Protein AF-0000000066700159 (afdb_homodimer)

Nearest PDB structures (foldseek):
  1prq-assembly1_A  TM=9.046E-01  e=2.010E-12  Acanthamoeba castellanii
  3dav-assembly2_B  TM=9.187E-01  e=6.628E-12  Schizosaccharomyces pombe
  1f2k-assembly2_B  TM=8.904E-01  e=6.225E-12  Acanthamoeba castellanii
  1ypr-assembly2_B  TM=8.970E-01  e=7.515E-12  Saccharomyces cerevisiae
  8ti7-assembly8_O  TM=8.951E-01  e=2.327E-11  Dermatophagoides pteronyssinus

InterPro domains:
  IPR005455 Profilin, eukaryotic type [PR00392] (4-13)
  IPR005455 Profilin, eukaryotic type [PR00392] (19-28)
  IPR005455 Profilin, eukaryotic type [PR00392] (65-79)
  IPR005455 Profilin, eukaryotic type [PR00392] (112-129)
  IPR005455 Profilin, eukaryotic type [PTHR11604] (1-130)
  IPR005455 Profilin, eukaryotic type [SM00392] (2-130)
  IPR005455 Profilin, eukaryotic type [cd00148] (3-130)
  IPR036140 Profilin superfamily [SSF55770] (3-130)
  IPR048278 Profilin [PF00235] (3-130)

Radius of gyration: 20.27 Å; Cα contacts (8 Å, |Δi|>4): 566; chains: 2; bounding box: 33×60×45 Å

Foldseek 3Di:
DQPCVVLQVQLCVLDVFFQKKFKAWPPQQHTRDIDDDNSGQDFDSVLSNVQSCCLVVVVCCQVPAGDGPRDGFHFVDADNFWTWTDDDQKIKIWGDAPTIIMITIGGHDPVVSSNVSRVVVRVVVNVVPD/DQPCVVLQVQLCVLDVFFQKKFKAWPPQQHTRDIDDDSSGQDFDSVLSNVQSCCLVVVVCCQVPAGDGPRDGFHFVDADNFWTWTDDDQKIKIWGDAPTIIMITIGGHDPVVSSNVSRVVVRVVVNVVPD

Secondary structure (DSSP, 8-state):
--TTHHHHHHHHHH-TTEEEEEEEETTT--EEEE--GGG-----HHHHHHHHGGGGGGGGHHHH-EEETTEEEEEEEE-SSEEEEEETTEEEEEEE-SSEEEEEEEESS-HHHHHHHHHHHHHHHHHTT-/--TTHHHHHHHHHH-TTEEEEEEEETTT--EEEE--GGG-----HHHHHHHHGGGGGGGGHHHH-EEETTEEEEEEEE-SSEEEEEETTEEEEEEE-SSEEEEEEEESS-HHHHHHHHHHHHHHHHHTT-

Sequence (260 aa):
MSGWAAYIKNLLDSSQGIQRAAIVGYPDGSVWARSEGDREFRATDEELKKFVTLYDHIEKVPAVGCDLEGVHYIVPRTEQNLIFGKRDKTGIFAAKTKSAVLIACYKGENAAEVRVAVEKLAQYLMDSGYMSGWAAYIKNLLDSSQGIQRAAIVGYPDGSVWARSEGDREFRATDEELKKFVTLYDHIEKVPAVGCDLEGVHYIVPRTEQNLIFGKRDKTGIFAAKTKSAVLIACYKGENAAEVRVAVEKLAQYLMDSGY

Solvent-accessible surface area (backbone atoms only — not comparable to full-atom values): 13389 Å² total; per-residue (Å²): 103,52,55,46,35,28,60,43,51,48,51,44,68,57,30,91,36,41,52,28,30,37,36,24,32,43,76,68,20,48,77,59,30,55,32,58,80,101,31,49,50,75,54,46,65,70,48,33,32,56,47,50,54,44,69,80,51,47,87,55,32,47,81,75,28,51,60,57,65,90,40,74,23,48,18,88,50,66,56,97,48,36,46,42,31,39,47,92,62,33,35,37,41,36,36,52,45,77,42,30,33,40,36,36,35,33,46,61,90,48,57,68,59,49,48,51,50,52,49,52,52,42,50,51,39,39,75,57,76,45,104,53,54,46,36,28,60,44,51,49,52,44,68,59,31,90,34,42,52,26,29,35,37,23,33,42,77,69,21,47,78,58,30,58,32,58,78,100,29,49,50,73,53,46,66,69,49,34,32,57,47,52,53,45,69,80,50,46,86,54,33,48,81,73,29,51,62,56,64,90,40,75,24,47,18,92,50,64,56,96,48,35,44,42,32,38,47,94,62,32,34,36,41,35,37,53,45,76,43,30,36,40,36,38,34,32,46,62,91,48,59,68,60,49,48,52,51,53,49,52,52,40,49,50,38,39,76,57,74,45

Structure (mmCIF, N/CA/C/O backbone):
data_AF-0000000066700159-model_v1
#
loop_
_entity.id
_entity.type
_entity.pdbx_description
1 polymer Profilin
#
loop_
_atom_site.group_PDB
_atom_site.id
_atom_site.type_symbol
_atom_site.label_atom_id
_atom_site.label_alt_id
_atom_site.label_comp_id
_atom_site.label_asym_id
_atom_site.label_entity_id
_atom_site.label_seq_id
_atom_site.pdbx_PDB_ins_code
_atom_site.Cartn_x
_atom_site.Cartn_y
_atom_site.Cartn_z
_atom_site.occupancy
_atom_site.B_iso_or_equiv
_atom_site.auth_seq_id
_atom_site.auth_comp_id
_atom_site.auth_asym_id
_atom_site.auth_atom_id
_atom_site.pdbx_PDB_model_num
ATOM 1 N N . MET A 1 1 ? -11.945 -2.67 10.734 1 50.91 1 MET A N 1
ATOM 2 C CA . MET A 1 1 ? -10.945 -1.739 10.219 1 50.91 1 MET A CA 1
ATOM 3 C C . MET A 1 1 ? -11.273 -1.334 8.781 1 50.91 1 MET A C 1
ATOM 5 O O . MET A 1 1 ? -11.859 -2.115 8.031 1 50.91 1 MET A O 1
ATOM 9 N N . SER A 1 2 ? -11.273 0.085 8.477 1 65.94 2 SER A N 1
ATOM 10 C CA . SER A 1 2 ? -11.461 0.536 7.102 1 65.94 2 SER A CA 1
ATOM 11 C C . SER A 1 2 ? -10.492 -0.163 6.152 1 65.94 2 SER A C 1
ATOM 13 O O . SER A 1 2 ? -9.492 -0.733 6.59 1 65.94 2 SER A O 1
ATOM 15 N N . GLY A 1 3 ? -10.867 -0.366 4.902 1 81.56 3 GLY A N 1
ATOM 16 C CA . GLY A 1 3 ? -9.984 -0.949 3.902 1 81.56 3 GLY A CA 1
ATOM 17 C C . GLY A 1 3 ? -8.617 -0.291 3.855 1 81.56 3 GLY A C 1
ATOM 18 O O . GLY A 1 3 ? -7.637 -0.921 3.465 1 81.56 3 GLY A O 1
ATOM 19 N N . TRP A 1 4 ? -8.516 0.894 4.535 1 93.19 4 TRP A N 1
ATOM 20 C CA . TRP A 1 4 ? -7.281 1.674 4.473 1 93.19 4 TRP A CA 1
ATOM 21 C C . TRP A 1 4 ? -6.449 1.476 5.734 1 93.19 4 TRP A C 1
ATOM 23 O O . TRP A 1 4 ? -5.309 1.939 5.812 1 93.19 4 TRP A O 1
ATOM 33 N N . ALA A 1 5 ? -6.859 0.777 6.703 1 93.75 5 ALA A N 1
ATOM 34 C CA . ALA A 1 5 ? -6.195 0.609 7.992 1 93.75 5 ALA A CA 1
ATOM 35 C C . ALA A 1 5 ? -4.84 -0.073 7.828 1 93.75 5 ALA A C 1
ATOM 37 O O . ALA A 1 5 ? -3.914 0.178 8.602 1 93.75 5 ALA A O 1
ATOM 38 N N . ALA A 1 6 ? -4.719 -0.863 6.812 1 93 6 ALA A N 1
ATOM 39 C CA . ALA A 1 6 ? -3.459 -1.565 6.574 1 93 6 ALA A CA 1
ATOM 40 C C . ALA A 1 6 ? -2.336 -0.584 6.246 1 93 6 ALA A C 1
ATOM 42 O O . ALA A 1 6 ? -1.188 -0.787 6.648 1 93 6 ALA A O 1
ATOM 43 N N . TYR A 1 7 ? -2.686 0.489 5.508 1 95.88 7 TYR A N 1
ATOM 44 C CA . TYR A 1 7 ? -1.701 1.514 5.176 1 95.88 7 TYR A CA 1
ATOM 45 C C . TYR A 1 7 ? -1.229 2.242 6.43 1 95.88 7 TYR A C 1
ATOM 47 O O . TYR A 1 7 ? -0.049 2.576 6.551 1 95.88 7 TYR A O 1
ATOM 55 N N . ILE A 1 8 ? -2.168 2.463 7.355 1 97.06 8 ILE A N 1
ATOM 56 C CA . ILE A 1 8 ? -1.844 3.119 8.617 1 97.06 8 ILE A CA 1
ATOM 57 C C . ILE A 1 8 ? -0.877 2.248 9.414 1 97.06 8 ILE A C 1
ATOM 59 O O . ILE A 1 8 ? 0.144 2.732 9.906 1 97.06 8 ILE A O 1
ATOM 63 N N . LYS A 1 9 ? -1.222 1.027 9.5 1 94.06 9 LYS A N 1
ATOM 64 C CA . LYS A 1 9 ? -0.355 0.101 10.227 1 94.06 9 LYS A CA 1
ATOM 65 C C . LYS A 1 9 ? 1.044 0.068 9.617 1 94.06 9 LYS A C 1
ATOM 67 O O . LYS A 1 9 ? 2.041 0.062 10.344 1 94.06 9 LYS A O 1
ATOM 72 N N . ASN A 1 10 ? 1.078 -0.009 8.32 1 93.25 10 ASN A N 1
ATOM 73 C CA . ASN A 1 10 ? 2.373 -0.055 7.652 1 93.25 10 ASN A CA 1
ATOM 74 C C . ASN A 1 10 ? 3.191 1.203 7.926 1 93.25 10 ASN A C 1
ATOM 76 O O . ASN A 1 10 ? 4.402 1.126 8.148 1 93.25 10 ASN A O 1
ATOM 80 N N . LEU A 1 11 ? 2.582 2.32 7.938 1 95.69 11 LEU A N 1
ATOM 81 C CA . LEU A 1 11 ? 3.271 3.564 8.258 1 95.69 11 LEU A CA 1
ATOM 82 C C . LEU A 1 11 ? 3.824 3.529 9.68 1 95.69 11 LEU A C 1
ATOM 84 O O . LEU A 1 11 ? 4.996 3.836 9.906 1 95.69 11 LEU A O 1
ATOM 88 N N . LEU A 1 12 ? 2.984 3.111 10.625 1 96.31 12 LEU A N 1
ATOM 89 C CA . LEU A 1 12 ? 3.391 3.057 12.023 1 96.31 12 LEU A CA 1
ATOM 90 C C . LEU A 1 12 ? 4.555 2.092 12.219 1 96.31 12 LEU A C 1
ATOM 92 O O . LEU A 1 12 ? 5.465 2.361 13 1 96.31 12 LEU A O 1
ATOM 96 N N . ASP A 1 13 ? 4.523 1.072 11.422 1 93.25 13 ASP A N 1
ATOM 97 C CA . ASP A 1 13 ? 5.535 0.033 11.578 1 93.25 13 ASP A CA 1
ATOM 98 C C . ASP A 1 13 ? 6.828 0.415 10.867 1 93.25 13 ASP A C 1
ATOM 100 O O . ASP A 1 13 ? 7.887 -0.153 11.141 1 93.25 13 ASP A O 1
ATOM 104 N N . SER A 1 14 ? 6.797 1.305 9.945 1 94.12 14 SER A N 1
ATOM 105 C CA . SER A 1 14 ? 7.945 1.665 9.117 1 94.12 14 SER A CA 1
ATOM 106 C C . SER A 1 14 ? 8.961 2.48 9.898 1 94.12 14 SER A C 1
ATOM 108 O O . SER A 1 14 ? 10.125 2.59 9.5 1 94.12 14 SER A O 1
ATOM 110 N N . SER A 1 15 ? 8.547 3.092 10.961 1 93.31 15 SER A N 1
ATOM 111 C CA . SER A 1 15 ? 9.438 3.893 11.797 1 93.31 15 SER A CA 1
ATOM 112 C C . SER A 1 15 ? 8.953 3.938 13.242 1 93.31 15 SER A C 1
ATOM 114 O O . SER A 1 15 ? 7.77 4.188 13.492 1 93.31 15 SER A O 1
ATOM 116 N N . GLN A 1 16 ? 9.914 3.791 14.141 1 93.19 16 GLN A N 1
ATOM 117 C CA . GLN A 1 16 ? 9.57 3.881 15.555 1 93.19 16 GLN A CA 1
ATOM 118 C C . GLN A 1 16 ? 9.219 5.316 15.945 1 93.19 16 GLN A C 1
ATOM 120 O O . GLN A 1 16 ? 8.578 5.547 16.969 1 93.19 16 GLN A O 1
ATOM 125 N N . GLY A 1 17 ? 9.586 6.203 15.094 1 96.75 17 GLY A N 1
ATOM 126 C CA . GLY A 1 17 ? 9.344 7.605 15.391 1 96.75 17 GLY A CA 1
ATOM 127 C C . GLY A 1 17 ? 7.918 8.039 15.117 1 96.75 17 GLY A C 1
ATOM 128 O O . GLY A 1 17 ? 7.449 9.039 15.648 1 96.75 17 GLY A O 1
ATOM 129 N N . ILE A 1 18 ? 7.238 7.316 14.273 1 98.19 18 ILE A N 1
ATOM 130 C CA . ILE A 1 18 ? 5.867 7.699 13.938 1 98.19 18 ILE A CA 1
ATOM 131 C C . ILE A 1 18 ? 4.938 7.344 15.094 1 98.19 18 ILE A C 1
ATOM 133 O O . ILE A 1 18 ? 4.816 6.176 15.469 1 98.19 18 ILE A O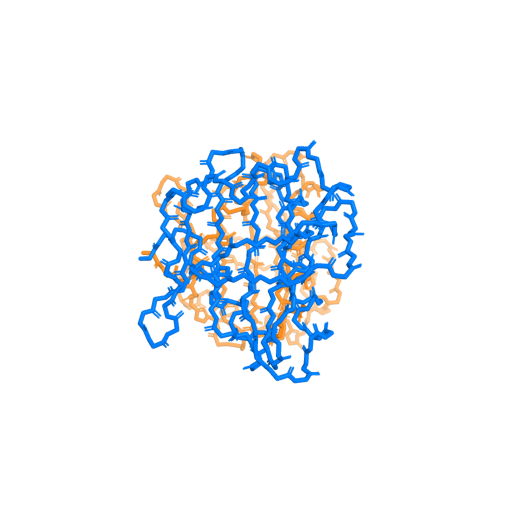 1
ATOM 137 N N . GLN A 1 19 ? 4.332 8.383 15.562 1 98.25 19 GLN A N 1
ATOM 138 C CA . GLN A 1 19 ? 3.488 8.234 16.734 1 98.25 19 GLN A CA 1
ATOM 139 C C . GLN A 1 19 ? 2.029 8.023 16.359 1 98.25 19 GLN A C 1
ATOM 141 O O . GLN A 1 19 ? 1.298 7.305 17.031 1 98.25 19 GLN A O 1
ATOM 146 N N . ARG A 1 20 ? 1.537 8.602 15.414 1 98.4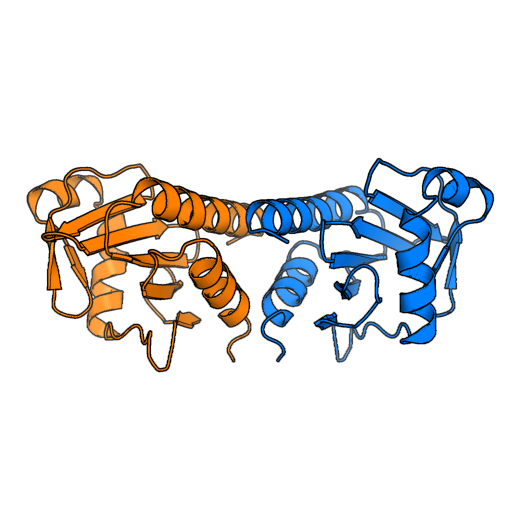4 20 ARG A N 1
ATOM 147 C CA . ARG A 1 20 ? 0.176 8.484 14.898 1 98.44 20 ARG A CA 1
ATOM 148 C C . ARG A 1 20 ? 0.106 8.906 13.438 1 98.44 20 ARG A C 1
ATOM 150 O O . ARG A 1 20 ? 0.998 9.594 12.938 1 98.44 20 ARG A O 1
ATOM 157 N N . ALA A 1 21 ? -0.899 8.5 12.734 1 98.75 21 ALA A N 1
ATOM 158 C CA . ALA A 1 21 ? -1.018 8.758 11.305 1 98.75 21 ALA A CA 1
ATOM 159 C C . ALA A 1 21 ? -2.479 8.75 10.867 1 98.75 21 ALA A C 1
ATOM 161 O O . ALA A 1 21 ? -3.344 8.227 11.57 1 98.75 21 ALA A O 1
ATOM 162 N N . ALA A 1 22 ? -2.717 9.336 9.727 1 98.75 22 ALA A N 1
ATOM 163 C CA . ALA A 1 22 ? -4.039 9.328 9.102 1 98.75 22 ALA A CA 1
ATOM 164 C C . ALA A 1 22 ? -3.932 9.453 7.586 1 98.75 22 ALA A C 1
ATOM 166 O O . ALA A 1 22 ? -2.939 9.969 7.066 1 98.75 22 ALA A O 1
ATOM 167 N N . ILE A 1 23 ? -4.859 8.922 6.969 1 98.5 23 ILE A N 1
ATOM 168 C CA . ILE A 1 23 ? -5.129 9.18 5.559 1 98.5 23 ILE A CA 1
ATOM 169 C C . ILE A 1 23 ? -6.492 9.852 5.41 1 98.5 23 ILE A C 1
ATOM 171 O O . ILE A 1 23 ? -7.508 9.32 5.867 1 98.5 23 ILE A O 1
ATOM 175 N N . VAL A 1 24 ? -6.504 10.992 4.805 1 98.69 24 VAL A N 1
ATOM 176 C CA . VAL A 1 24 ? -7.746 11.742 4.664 1 98.69 24 VAL A CA 1
ATOM 177 C C . VAL A 1 24 ? -7.973 12.094 3.193 1 98.69 24 VAL A C 1
ATOM 179 O O . VAL A 1 24 ? -7.02 12.219 2.424 1 98.69 24 VAL A O 1
ATOM 182 N N . GLY A 1 25 ? -9.188 12.242 2.891 1 98.31 25 GLY A N 1
ATOM 183 C CA . GLY A 1 25 ? -9.547 12.578 1.521 1 98.31 25 GLY A CA 1
ATOM 184 C C . GLY A 1 25 ? -9.172 14 1.141 1 98.31 25 GLY A C 1
ATOM 185 O O . GLY A 1 25 ? -9.18 14.898 1.984 1 98.31 25 GLY A O 1
ATOM 186 N N . TYR A 1 26 ? -8.836 14.211 -0.078 1 98.19 26 TYR A N 1
ATOM 187 C CA . TYR A 1 26 ? -8.609 15.523 -0.679 1 98.19 26 TYR A CA 1
ATOM 188 C C . TYR A 1 26 ? -9.609 15.781 -1.8 1 98.19 26 TYR A C 1
ATOM 190 O O . TYR A 1 26 ? -9.773 14.953 -2.701 1 98.19 26 TYR A O 1
ATOM 198 N N . PRO A 1 27 ? -10.367 16.844 -1.829 1 97.81 27 PRO A N 1
ATOM 199 C CA . PRO A 1 27 ? -10.125 18.047 -1.025 1 97.81 27 PRO A CA 1
ATOM 200 C C . PRO A 1 27 ? -11.047 18.141 0.191 1 97.81 27 PRO A C 1
ATOM 202 O O . PRO A 1 27 ? -11.125 19.188 0.833 1 97.81 27 PRO A O 1
ATOM 205 N N . ASP A 1 28 ? -11.742 17.141 0.567 1 98.31 28 ASP A N 1
ATOM 206 C CA . ASP A 1 28 ? -12.828 17.312 1.519 1 98.31 28 ASP A CA 1
ATOM 207 C C . ASP A 1 28 ? -12.359 17.078 2.951 1 98.31 28 ASP A C 1
ATOM 209 O O . ASP A 1 28 ? -13.062 17.406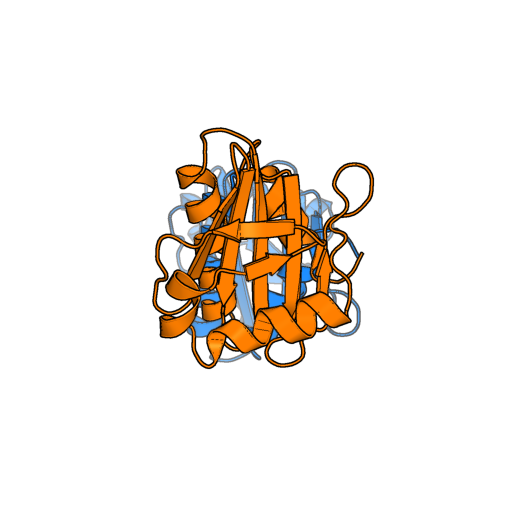 3.906 1 98.31 28 ASP A O 1
ATOM 213 N N . GLY A 1 29 ? -11.281 16.438 3.16 1 98.5 29 GLY A N 1
ATOM 214 C CA . GLY A 1 29 ? -10.719 16.234 4.488 1 98.5 29 GLY A CA 1
ATOM 215 C C . GLY A 1 29 ? -11.359 15.07 5.23 1 98.5 29 GLY A C 1
ATOM 216 O O . GLY A 1 29 ? -11.102 14.875 6.422 1 98.5 29 GLY A O 1
ATOM 217 N N . SER A 1 30 ? -12.164 14.266 4.543 1 98.31 30 SER A N 1
ATOM 218 C CA . SER A 1 30 ? -12.812 13.125 5.184 1 98.31 30 SER A CA 1
ATOM 219 C C . SER A 1 30 ? -11.789 12.07 5.605 1 98.31 30 SER A C 1
ATOM 221 O O . SER A 1 30 ? -10.867 11.758 4.852 1 98.31 30 SER A O 1
ATOM 223 N N . VAL A 1 31 ? -11.969 11.5 6.77 1 98.19 31 VAL A N 1
ATOM 224 C CA . VAL A 1 31 ? -11.039 10.484 7.258 1 98.19 31 VAL A CA 1
ATOM 225 C C . VAL A 1 31 ? -11.328 9.148 6.578 1 98.19 31 VAL A C 1
ATOM 227 O O . VAL A 1 31 ? -12.445 8.625 6.672 1 98.19 31 VAL A O 1
ATOM 230 N N . TRP A 1 32 ? -10.32 8.703 5.887 1 96.81 32 TRP A N 1
ATOM 231 C CA . TRP A 1 32 ? -10.406 7.359 5.316 1 96.81 32 TRP A CA 1
ATOM 232 C C . TRP A 1 32 ? -9.961 6.309 6.328 1 96.81 32 TRP A C 1
ATOM 234 O O . TRP A 1 32 ? -10.547 5.223 6.402 1 96.81 32 TRP A O 1
ATOM 244 N N . ALA A 1 33 ? -8.883 6.621 7.09 1 96.94 33 ALA A N 1
ATOM 245 C CA . ALA A 1 33 ? -8.352 5.805 8.18 1 96.94 33 ALA A CA 1
ATOM 246 C C . ALA A 1 33 ? -7.43 6.625 9.078 1 96.94 33 ALA A C 1
ATOM 248 O O . ALA A 1 33 ? -6.859 7.629 8.641 1 96.94 33 ALA A O 1
ATOM 249 N N . ARG A 1 34 ? -7.27 6.219 10.242 1 98 34 ARG A N 1
ATOM 250 C CA . ARG A 1 34 ? -6.34 6.844 11.18 1 98 34 ARG A CA 1
ATOM 251 C C . ARG A 1 34 ? -5.941 5.879 12.289 1 98 34 ARG A C 1
ATOM 253 O O . ARG A 1 34 ? -6.656 4.91 12.562 1 98 34 ARG A O 1
ATOM 260 N N . SER A 1 35 ? -4.824 6.195 12.867 1 98.06 35 SER A N 1
ATOM 261 C CA . SER A 1 35 ? -4.375 5.355 13.977 1 98.06 35 SER A CA 1
ATOM 262 C C . SER A 1 35 ? -5.297 5.496 15.188 1 98.06 35 SER A C 1
ATOM 264 O O . SER A 1 35 ? -5.887 6.555 15.406 1 98.06 35 SER A O 1
ATOM 266 N N . GLU A 1 36 ? -5.477 4.418 15.938 1 96.69 36 GLU A N 1
ATOM 267 C CA . GLU A 1 36 ? -6.379 4.344 17.078 1 96.69 36 GLU A CA 1
ATOM 268 C C . GLU A 1 36 ? -5.656 3.828 18.328 1 96.69 36 GLU A C 1
ATOM 270 O O . GLU A 1 36 ? -4.453 3.561 18.281 1 96.69 36 GLU A O 1
ATOM 275 N N . GLY A 1 37 ? -6.391 3.812 19.469 1 96.44 37 GLY A N 1
ATOM 276 C CA . GLY A 1 37 ? -5.832 3.285 20.703 1 96.44 37 GLY A CA 1
ATOM 277 C C . GLY A 1 37 ? -4.777 4.188 21.312 1 96.44 37 GLY A C 1
ATOM 278 O O . GLY A 1 37 ? -4.988 5.395 21.453 1 96.44 37 GLY A O 1
ATOM 279 N N . ASP A 1 38 ? -3.543 3.59 21.734 1 95.19 38 ASP A N 1
ATOM 280 C CA . ASP A 1 38 ? -2.471 4.316 22.422 1 95.19 38 ASP A CA 1
ATOM 281 C C . ASP A 1 38 ? -1.802 5.312 21.469 1 95.19 38 ASP A C 1
ATOM 283 O O . ASP A 1 38 ? -1.12 6.234 21.922 1 95.19 38 ASP A O 1
ATOM 287 N N . ARG A 1 39 ? -2.074 5.113 20.141 1 96.88 39 ARG A N 1
ATOM 288 C CA . ARG A 1 39 ? -1.497 5.996 19.141 1 96.88 39 ARG A CA 1
ATOM 289 C C . ARG A 1 39 ? -2.588 6.711 18.344 1 96.88 39 ARG A C 1
ATOM 291 O O . ARG A 1 39 ? -2.449 6.926 17.141 1 96.88 39 ARG A O 1
ATOM 298 N N . GLU A 1 40 ? -3.574 7.109 19.047 1 98.25 40 GLU A N 1
ATOM 299 C CA . GLU A 1 40 ? -4.762 7.684 18.406 1 98.25 40 GLU A CA 1
ATOM 300 C C . GLU A 1 40 ? -4.441 9.016 17.734 1 98.25 40 GLU A C 1
ATOM 302 O O . GLU A 1 40 ? -3.807 9.883 18.344 1 98.25 40 GLU A O 1
ATOM 307 N N . PHE A 1 41 ? -4.758 9.148 16.516 1 98.81 41 PHE A N 1
ATOM 308 C CA . PHE A 1 41 ? -4.762 10.414 15.797 1 98.81 41 PHE A CA 1
ATOM 309 C C . PHE A 1 41 ? -6.051 11.188 16.047 1 98.81 41 PHE A C 1
ATOM 311 O O . PHE A 1 41 ? -7.129 10.758 15.633 1 98.81 41 PHE A O 1
ATOM 318 N N . ARG A 1 42 ? -5.949 12.445 16.547 1 98.44 42 ARG A N 1
ATOM 319 C CA . ARG A 1 42 ? -7.109 13.008 17.234 1 98.44 42 ARG A CA 1
ATOM 320 C C . ARG A 1 42 ? -7.613 14.258 16.516 1 98.44 42 ARG A C 1
ATOM 322 O O . ARG A 1 42 ? -8.523 14.93 17 1 98.44 42 ARG A O 1
ATOM 329 N N . ALA A 1 43 ? -7.008 14.547 15.383 1 98.75 43 ALA A N 1
ATOM 330 C CA . ALA A 1 43 ? -7.477 15.742 14.695 1 98.75 43 ALA A CA 1
ATOM 331 C C . ALA A 1 43 ? -8.977 15.664 14.406 1 98.75 43 ALA A C 1
ATOM 333 O O . ALA A 1 43 ? -9.484 14.609 14.016 1 98.75 43 ALA A O 1
ATOM 334 N N . THR A 1 44 ? -9.703 16.766 14.586 1 98.56 44 THR A N 1
ATOM 335 C CA . THR A 1 44 ? -11.133 16.828 14.336 1 98.56 44 THR A CA 1
ATOM 336 C C . THR A 1 44 ? -11.422 16.984 12.852 1 98.56 44 THR A C 1
ATOM 338 O O . THR A 1 44 ? -10.539 17.344 12.078 1 98.56 44 THR A O 1
ATOM 341 N N . ASP A 1 45 ? -12.68 16.734 12.5 1 98.31 45 ASP A N 1
ATOM 342 C CA . ASP A 1 45 ? -13.086 16.906 11.109 1 98.31 45 ASP A CA 1
ATOM 343 C C . ASP A 1 45 ? -12.867 18.344 10.656 1 98.31 45 ASP A C 1
ATOM 345 O O . ASP A 1 45 ? -12.438 18.578 9.523 1 98.31 45 ASP A O 1
ATOM 349 N N . GLU A 1 46 ? -13.188 19.25 11.531 1 98.25 46 GLU A N 1
ATOM 350 C CA . GLU A 1 46 ? -13.016 20.656 11.211 1 98.25 46 GLU A CA 1
ATOM 351 C C . GLU A 1 46 ? -11.539 21 10.984 1 98.25 46 GLU A C 1
ATOM 353 O O . GLU A 1 46 ? -11.195 21.703 10.031 1 98.25 46 GLU A O 1
ATOM 358 N N . GLU A 1 47 ? -10.648 20.516 11.797 1 98.69 47 GLU A N 1
ATOM 359 C CA . GLU A 1 47 ? -9.219 20.734 11.641 1 98.69 47 GLU A CA 1
ATOM 360 C C . GLU A 1 47 ? -8.703 20.156 10.328 1 98.69 47 GLU A C 1
ATOM 362 O O . GLU A 1 47 ? -7.895 20.781 9.641 1 98.69 47 GLU A O 1
ATOM 367 N N . LEU A 1 48 ? -9.188 18.984 9.992 1 98.88 48 LEU A N 1
ATOM 368 C CA . LEU A 1 48 ? -8.711 18.297 8.805 1 98.88 48 LEU A CA 1
ATOM 369 C C . LEU A 1 48 ? -9.203 18.984 7.535 1 98.88 48 LEU A C 1
ATOM 371 O O . LEU A 1 48 ? -8.461 19.078 6.555 1 98.88 48 LEU A O 1
ATOM 375 N N . LYS A 1 49 ? -10.43 19.469 7.57 1 98.56 49 LYS A N 1
ATOM 376 C CA . LYS A 1 49 ? -10.945 20.25 6.449 1 98.56 49 LYS A CA 1
ATOM 377 C C . LYS A 1 49 ? -10.078 21.484 6.199 1 98.56 49 LYS A C 1
ATOM 379 O O . LYS A 1 49 ? -9.727 21.781 5.055 1 98.56 49 LYS A O 1
ATOM 384 N N . LYS A 1 50 ? -9.781 22.156 7.242 1 98.25 50 LYS A N 1
ATOM 385 C CA . LYS A 1 50 ? -8.914 23.328 7.117 1 98.25 50 LYS A CA 1
ATOM 386 C C . LYS A 1 50 ? -7.516 22.922 6.664 1 98.25 50 LYS A C 1
ATOM 388 O O . LYS A 1 50 ? -6.918 23.594 5.82 1 98.25 50 LYS A O 1
ATOM 393 N N . PHE A 1 51 ? -6.996 21.859 7.176 1 98.81 51 PHE A N 1
ATOM 394 C CA . PHE A 1 51 ? -5.633 21.422 6.895 1 98.81 51 PHE A CA 1
ATOM 395 C C . PHE A 1 51 ? -5.453 21.125 5.41 1 98.81 51 PHE A C 1
ATOM 397 O O . PHE A 1 51 ? -4.469 21.562 4.801 1 98.81 51 PHE A O 1
ATOM 404 N N . VAL A 1 52 ? -6.41 20.406 4.809 1 98.75 52 VAL A N 1
ATOM 405 C CA . VAL A 1 52 ? -6.227 19.984 3.424 1 98.75 52 VAL A CA 1
ATOM 406 C C . VAL A 1 52 ? -6.281 21.188 2.5 1 98.75 52 VAL A C 1
ATOM 408 O O . VAL A 1 52 ? -5.703 21.172 1.41 1 98.75 52 VAL A O 1
ATOM 411 N N . THR A 1 53 ? -6.902 22.312 2.891 1 98.19 53 THR A N 1
ATOM 412 C CA . THR A 1 53 ? -6.984 23.5 2.055 1 98.19 53 THR A CA 1
ATOM 413 C C . THR A 1 53 ? -5.629 24.203 1.968 1 98.19 53 THR A C 1
ATOM 415 O O . THR A 1 53 ? -5.426 25.062 1.117 1 98.19 53 THR A O 1
ATOM 418 N N . LEU A 1 54 ? -4.664 23.844 2.879 1 98.62 54 LEU A N 1
ATOM 419 C CA . LEU A 1 54 ? -3.326 24.406 2.848 1 98.62 54 LEU A CA 1
ATOM 420 C C . LEU A 1 54 ? -2.65 24.156 1.505 1 98.62 54 LEU A C 1
ATOM 422 O O . LEU A 1 54 ? -1.817 24.938 1.059 1 98.62 54 LEU A O 1
ATOM 426 N N . TYR A 1 55 ? -3.041 23.109 0.833 1 98.69 55 TYR A N 1
ATOM 427 C CA . TYR A 1 55 ? -2.391 22.719 -0.412 1 98.69 55 TYR A CA 1
ATOM 428 C C . TYR A 1 55 ? -2.84 23.594 -1.567 1 98.69 55 TYR A C 1
ATOM 430 O O . TYR A 1 55 ? -2.211 23.609 -2.629 1 98.69 55 TYR A O 1
ATOM 438 N N . ASP A 1 56 ? -3.92 24.344 -1.402 1 97.19 56 ASP A N 1
ATOM 439 C CA . ASP A 1 56 ? -4.375 25.281 -2.418 1 97.19 56 ASP A CA 1
ATOM 440 C C . ASP A 1 56 ? -3.418 26.469 -2.529 1 97.19 56 ASP A C 1
ATOM 442 O O . ASP A 1 56 ? -3.35 27.125 -3.572 1 97.19 56 ASP A O 1
ATOM 446 N N . HIS A 1 57 ? -2.713 26.812 -1.46 1 96.81 57 HIS A N 1
ATOM 447 C CA . HIS A 1 57 ? -1.715 27.859 -1.387 1 96.81 57 HIS A CA 1
ATOM 448 C C . HIS A 1 57 ? -0.515 27.438 -0.548 1 96.81 57 HIS A C 1
ATOM 450 O O . HIS A 1 57 ? -0.123 28.141 0.386 1 96.81 57 HIS A O 1
ATOM 456 N N . ILE A 1 58 ? 0.082 26.344 -0.894 1 98.25 58 ILE A N 1
ATOM 457 C CA . ILE A 1 58 ? 1.105 25.688 -0.097 1 98.25 58 ILE A CA 1
ATOM 458 C C . ILE A 1 58 ? 2.318 26.594 0.057 1 98.25 58 ILE A C 1
ATOM 460 O O . ILE A 1 58 ? 3.025 26.531 1.064 1 98.25 58 ILE A O 1
ATOM 464 N N . GLU A 1 59 ? 2.543 27.531 -0.916 1 97.44 59 GLU A N 1
ATOM 465 C CA . GLU A 1 59 ? 3.668 28.469 -0.895 1 97.44 59 GLU A CA 1
ATOM 466 C C . GLU A 1 59 ? 3.553 29.438 0.271 1 97.44 59 GLU A C 1
ATOM 468 O O . GLU A 1 59 ? 4.547 30.047 0.682 1 97.44 59 GLU A O 1
ATOM 473 N N . LYS A 1 60 ? 2.389 29.625 0.844 1 98 60 LYS A N 1
ATOM 474 C CA . LYS A 1 60 ? 2.166 30.578 1.927 1 98 60 LYS A CA 1
ATOM 475 C C . LYS A 1 60 ? 2.354 29.922 3.289 1 98 60 LYS A C 1
ATOM 477 O O . LYS A 1 60 ? 2.473 30.609 4.305 1 98 60 LYS A O 1
ATOM 482 N N . VAL A 1 61 ? 2.41 28.625 3.336 1 98.69 61 VAL A N 1
ATOM 483 C CA . VAL A 1 61 ? 2.352 27.859 4.582 1 98.69 61 VAL A CA 1
ATOM 484 C C . VAL A 1 61 ? 3.596 28.141 5.418 1 98.69 61 VAL A C 1
ATOM 486 O O . VAL A 1 61 ? 3.51 28.281 6.641 1 98.69 61 VAL A O 1
ATOM 489 N N . PRO A 1 62 ? 4.801 28.281 4.812 1 98.56 62 PRO A N 1
ATOM 490 C CA . PRO A 1 62 ? 5.98 28.562 5.637 1 98.56 62 PRO A CA 1
ATOM 491 C C . PRO A 1 62 ? 5.848 29.844 6.438 1 98.56 62 PRO A C 1
ATOM 493 O O . PRO A 1 62 ? 6.398 29.953 7.535 1 98.56 62 PRO A O 1
ATOM 496 N N . ALA A 1 63 ? 5.102 30.828 5.965 1 98.25 63 ALA A N 1
ATOM 497 C CA . ALA A 1 63 ? 4.957 32.125 6.637 1 98.25 63 ALA A CA 1
ATOM 498 C C . ALA A 1 63 ? 3.994 32.031 7.816 1 98.25 63 ALA A C 1
ATOM 500 O O . ALA A 1 63 ? 4.109 32.781 8.789 1 98.25 63 ALA A O 1
ATOM 501 N N . VAL A 1 64 ? 3.086 31.109 7.809 1 97.81 64 VAL A N 1
ATOM 502 C CA . VAL A 1 64 ? 2.014 31.141 8.797 1 97.81 64 VAL A CA 1
ATOM 503 C C . VAL A 1 64 ? 2.08 29.875 9.664 1 97.81 64 VAL A C 1
ATOM 505 O O . VAL A 1 64 ? 1.6 29.859 10.797 1 97.81 64 VAL A O 1
ATOM 508 N N . GLY A 1 65 ? 2.566 28.766 9.148 1 98.69 65 GLY A N 1
ATOM 509 C CA . GLY A 1 65 ? 2.551 27.469 9.828 1 98.69 65 GLY A CA 1
ATOM 510 C C . GLY A 1 65 ? 1.28 26.688 9.578 1 98.69 65 GLY A C 1
ATOM 511 O O . GLY A 1 65 ? 0.541 26.969 8.633 1 98.69 65 GLY A O 1
ATOM 512 N N . CYS A 1 66 ? 1.089 25.641 10.352 1 98.62 66 CYS A N 1
ATOM 513 C CA . CYS A 1 66 ? -0.122 24.828 10.242 1 98.62 66 CYS A CA 1
ATOM 514 C C . CYS A 1 66 ? -0.535 24.281 11.602 1 98.62 66 CYS A C 1
ATOM 516 O O . CYS A 1 66 ? 0.285 24.203 12.523 1 98.62 66 CYS A O 1
ATOM 518 N N . ASP A 1 67 ? -1.822 24 11.688 1 98.62 67 ASP A N 1
ATOM 519 C CA . ASP A 1 67 ? -2.385 23.469 12.93 1 98.62 67 ASP A CA 1
ATOM 520 C C . ASP A 1 67 ? -2.91 22.047 12.742 1 98.62 67 ASP A C 1
ATOM 522 O O . ASP A 1 67 ? -3.543 21.75 11.727 1 98.62 67 ASP A O 1
ATOM 526 N N . LEU A 1 68 ? -2.621 21.219 13.664 1 98.75 68 LEU A N 1
ATOM 527 C CA . LEU A 1 68 ? -3.109 19.844 13.68 1 98.75 68 LEU A CA 1
ATOM 528 C C . LEU A 1 68 ? -3.244 19.328 15.109 1 98.75 68 LEU A C 1
ATOM 530 O O . LEU A 1 68 ? -2.326 19.484 15.914 1 98.75 68 LEU A O 1
ATOM 534 N N . GLU A 1 69 ? -4.371 18.781 15.414 1 98.5 69 GLU A N 1
ATOM 535 C CA . GLU A 1 69 ? -4.6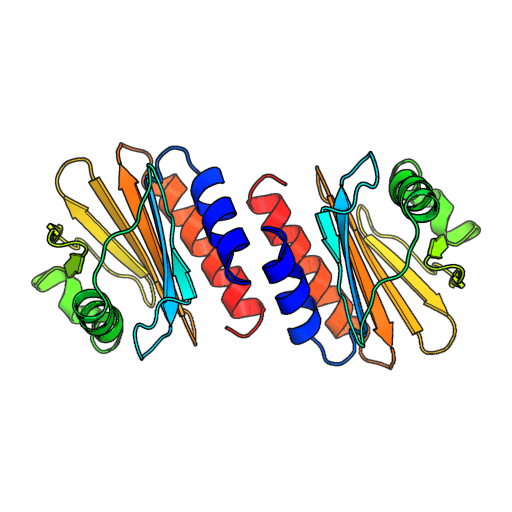72 18.25 16.734 1 98.5 69 GLU A CA 1
ATOM 536 C C . GLU A 1 69 ? -4.523 19.312 17.812 1 98.5 69 GLU A C 1
ATOM 538 O O . GLU A 1 69 ? -4.016 19.047 18.906 1 98.5 69 GLU A O 1
ATOM 543 N N . GLY A 1 70 ? -4.84 20.484 17.469 1 98.06 70 GLY A N 1
ATOM 544 C CA . GLY A 1 70 ? -4.801 21.594 18.406 1 98.06 70 GLY A CA 1
ATOM 545 C C . GLY A 1 70 ? -3.402 22.125 18.656 1 98.06 70 GLY A C 1
ATOM 546 O O . GLY A 1 70 ? -3.182 22.906 19.578 1 98.06 70 GLY A O 1
ATOM 547 N N . VAL A 1 71 ? -2.426 21.719 17.938 1 98.12 71 VAL A N 1
ATOM 548 C CA . VAL A 1 71 ? -1.029 22.125 18.078 1 98.12 71 VAL A CA 1
ATOM 549 C C . VAL A 1 71 ? -0.592 22.938 16.859 1 98.12 71 VAL A C 1
ATOM 551 O O . VAL A 1 71 ? -0.902 22.562 15.719 1 98.12 71 VAL A O 1
ATOM 554 N N . HIS A 1 72 ? 0.08 24.031 17.094 1 98.69 72 HIS A N 1
ATOM 555 C CA . HIS A 1 72 ? 0.639 24.828 16.016 1 98.69 72 HIS A CA 1
ATOM 556 C C . HIS A 1 72 ? 2.061 24.391 15.672 1 98.69 72 HIS A C 1
ATOM 558 O O . HIS A 1 72 ? 2.898 24.25 16.562 1 98.69 72 HIS A O 1
ATOM 564 N N . TYR A 1 73 ? 2.322 24.172 14.469 1 98.75 73 TYR A N 1
ATOM 565 C CA . TYR A 1 73 ? 3.637 23.797 13.969 1 98.75 73 TYR A CA 1
ATOM 566 C C . TYR A 1 73 ? 4.227 24.891 13.102 1 98.75 73 TYR A C 1
ATOM 568 O O . TYR A 1 73 ? 3.518 25.516 12.305 1 98.75 73 TYR A O 1
ATOM 576 N N . ILE A 1 74 ? 5.492 25.109 13.297 1 98.62 74 ILE A N 1
ATOM 577 C CA . ILE A 1 74 ? 6.238 25.906 12.328 1 98.62 74 ILE A CA 1
ATOM 578 C C . ILE A 1 74 ? 6.531 25.062 11.086 1 98.62 74 ILE A C 1
ATOM 580 O O . ILE A 1 74 ? 6.809 23.859 11.195 1 98.62 74 ILE A O 1
ATOM 584 N N . VAL A 1 75 ? 6.477 25.672 9.922 1 98.69 75 VAL A N 1
ATOM 585 C CA . VAL A 1 75 ? 6.781 25 8.664 1 98.69 75 VAL A CA 1
ATOM 586 C C . VAL A 1 75 ? 7.984 25.672 8 1 98.69 75 VAL A C 1
ATOM 588 O O . VAL A 1 75 ? 7.836 26.656 7.289 1 98.69 75 VAL A O 1
ATOM 591 N N . PRO A 1 76 ? 9.133 25.062 8.258 1 96.88 76 PRO A N 1
ATOM 592 C CA . PRO A 1 76 ? 10.328 25.719 7.738 1 96.88 76 PRO A CA 1
ATOM 593 C C . PRO A 1 76 ? 10.344 25.797 6.211 1 96.88 76 PRO A C 1
ATOM 595 O O . PRO A 1 76 ? 10.883 26.75 5.645 1 96.88 76 PRO A O 1
ATOM 598 N N . ARG A 1 77 ? 9.805 24.75 5.539 1 95 77 ARG A N 1
ATOM 599 C CA . ARG A 1 77 ? 9.711 24.719 4.086 1 95 77 ARG A CA 1
ATOM 600 C C . ARG A 1 77 ? 8.656 23.719 3.623 1 95 77 ARG A C 1
ATOM 602 O O . ARG A 1 77 ? 8.211 22.875 4.402 1 95 77 ARG A O 1
ATOM 609 N N . THR A 1 78 ? 8.227 23.969 2.357 1 97.88 78 THR A N 1
ATOM 610 C CA . THR A 1 78 ? 7.336 23.031 1.685 1 97.88 78 THR A CA 1
ATOM 611 C C . THR A 1 78 ? 7.945 22.547 0.371 1 97.88 78 THR A C 1
ATOM 613 O O . THR A 1 78 ? 8.883 23.172 -0.146 1 97.88 78 THR A O 1
ATOM 616 N N . GLU A 1 79 ? 7.586 21.328 -0.046 1 95.62 79 GLU A N 1
ATOM 617 C CA . GLU A 1 79 ? 7.785 20.875 -1.421 1 95.62 79 GLU A CA 1
ATOM 618 C C . GLU A 1 79 ? 6.477 20.906 -2.205 1 95.62 79 GLU A C 1
ATOM 620 O O . GLU A 1 79 ? 5.461 21.406 -1.712 1 95.62 79 GLU A O 1
ATOM 625 N N . GLN A 1 80 ? 6.48 20.484 -3.418 1 92.81 80 GLN A N 1
ATOM 626 C CA . GLN A 1 80 ? 5.301 20.594 -4.273 1 92.81 80 GLN A CA 1
ATOM 627 C C . GLN A 1 80 ? 4.086 19.938 -3.609 1 92.81 80 GLN A C 1
ATOM 629 O O . GLN A 1 80 ? 2.994 20.516 -3.613 1 92.81 80 GLN A O 1
ATOM 634 N N . ASN A 1 81 ? 4.207 18.828 -2.979 1 97.81 81 ASN A N 1
ATOM 635 C CA . ASN A 1 81 ? 3.057 18.156 -2.387 1 97.81 81 ASN A CA 1
ATOM 636 C C . ASN A 1 81 ? 3.348 17.703 -0.963 1 97.81 81 ASN A C 1
ATOM 638 O O . ASN A 1 81 ? 2.746 16.734 -0.483 1 97.81 81 ASN A O 1
ATOM 642 N N . LEU A 1 82 ? 4.344 18.359 -0.339 1 98.69 82 LEU A N 1
ATOM 643 C CA . LEU A 1 82 ? 4.77 17.891 0.976 1 98.69 82 LEU A CA 1
ATOM 644 C C . LEU A 1 82 ? 4.879 19.062 1.958 1 98.69 82 LEU A C 1
ATOM 646 O O . LEU A 1 82 ? 5.535 20.062 1.669 1 98.69 82 LEU A O 1
ATOM 650 N N . ILE A 1 83 ? 4.199 18.969 3.088 1 98.75 83 ILE A N 1
ATOM 651 C CA . ILE A 1 83 ? 4.32 19.906 4.203 1 98.75 83 ILE A CA 1
ATOM 652 C C . ILE A 1 83 ? 5.074 19.234 5.352 1 98.75 83 ILE A C 1
ATOM 654 O O . ILE A 1 83 ? 4.715 18.141 5.781 1 98.75 83 ILE A O 1
ATOM 658 N N . PHE A 1 84 ? 6.164 19.797 5.742 1 98.25 84 PHE A N 1
ATOM 659 C CA . PHE A 1 84 ? 6.926 19.391 6.918 1 98.25 84 PHE A CA 1
ATOM 660 C C . PHE A 1 84 ? 6.754 20.406 8.047 1 98.25 84 PHE A C 1
ATOM 662 O O . PHE A 1 84 ? 7.09 21.578 7.883 1 98.25 84 PHE A O 1
ATOM 669 N N . GLY A 1 85 ? 6.172 20 9.156 1 98.44 85 GLY A N 1
ATOM 670 C CA . GLY A 1 85 ? 6.008 20.859 10.32 1 98.44 85 GLY A CA 1
ATOM 671 C C . GLY A 1 85 ? 6.844 20.422 11.508 1 98.44 85 GLY A C 1
ATOM 672 O O . GLY A 1 85 ? 7.043 19.219 11.719 1 98.44 85 GLY A O 1
ATOM 673 N N . LYS A 1 86 ? 7.219 21.406 12.266 1 97.88 86 LYS A N 1
ATOM 674 C CA . LYS A 1 86 ? 8.047 21.125 13.438 1 97.88 86 LYS A CA 1
ATOM 675 C C . LYS A 1 86 ? 7.57 21.906 14.656 1 97.88 86 LYS A C 1
ATOM 677 O O . LYS A 1 86 ? 7.09 23.031 14.523 1 97.88 86 LYS A O 1
ATOM 682 N N . ARG A 1 87 ? 7.691 21.328 15.836 1 97.62 87 ARG A N 1
ATOM 683 C CA . ARG A 1 87 ? 7.496 21.922 17.156 1 97.62 87 ARG A CA 1
ATOM 684 C C . ARG A 1 87 ? 8.32 21.203 18.219 1 97.62 87 ARG A C 1
ATOM 686 O O . ARG A 1 87 ? 8.031 20.062 18.562 1 97.62 87 ARG A O 1
ATOM 693 N N . ASP A 1 88 ? 9.32 21.906 18.703 1 95.25 88 ASP A N 1
ATOM 694 C CA . ASP A 1 88 ? 10.203 21.297 19.688 1 95.25 88 ASP A CA 1
ATOM 695 C C . ASP A 1 88 ? 10.781 19.984 19.188 1 95.25 88 ASP A C 1
ATOM 697 O O . ASP A 1 88 ? 11.492 19.953 18.172 1 95.25 88 ASP A O 1
ATOM 701 N N . LYS A 1 89 ? 10.508 18.875 19.844 1 95.25 89 LYS A N 1
ATOM 702 C CA . LYS A 1 89 ? 11.055 17.578 19.453 1 95.25 89 LYS A CA 1
ATOM 703 C C . LYS A 1 89 ? 10.016 16.734 18.719 1 95.25 89 LYS A C 1
ATOM 705 O O . LYS A 1 89 ? 10.109 15.508 18.688 1 95.25 89 LYS A O 1
ATOM 710 N N . THR A 1 90 ? 8.969 17.422 18.266 1 97.56 90 THR A N 1
ATOM 711 C CA . THR A 1 90 ? 7.918 16.75 17.516 1 97.56 90 THR A CA 1
ATOM 712 C C . THR A 1 90 ? 7.75 17.359 16.125 1 97.56 90 THR A C 1
ATOM 714 O O . THR A 1 90 ? 8.289 18.422 15.852 1 97.56 90 THR A O 1
ATOM 717 N N . GLY A 1 91 ? 7.102 16.594 15.266 1 98.25 91 GLY A N 1
ATOM 718 C CA . GLY A 1 91 ? 6.836 17.125 13.938 1 98.25 91 GLY A CA 1
ATOM 719 C C . GLY A 1 91 ? 5.773 16.328 13.188 1 98.25 91 GLY A C 1
ATOM 720 O O . GLY A 1 91 ? 5.234 15.359 13.711 1 98.25 91 GLY A O 1
ATOM 721 N N . ILE A 1 92 ? 5.445 16.859 11.961 1 98.62 92 ILE A N 1
ATOM 722 C CA . ILE A 1 92 ? 4.508 16.188 11.062 1 98.62 92 ILE A CA 1
ATOM 723 C C . ILE A 1 92 ? 5.062 16.203 9.641 1 98.62 92 ILE A C 1
ATOM 725 O O . ILE A 1 92 ? 5.832 17.094 9.273 1 98.62 92 ILE A O 1
ATOM 729 N N . PHE A 1 93 ? 4.785 15.164 8.938 1 98.75 93 PHE A N 1
ATOM 730 C CA . PHE A 1 93 ? 4.871 15.125 7.48 1 98.75 93 PHE A CA 1
ATOM 731 C C . PHE A 1 93 ? 3.504 14.852 6.863 1 98.75 93 PHE A C 1
ATOM 733 O O . PHE A 1 93 ? 2.805 13.93 7.289 1 98.75 93 PHE A O 1
ATOM 740 N N . ALA A 1 94 ? 3.127 15.648 5.949 1 98.88 94 ALA A N 1
ATOM 741 C CA . ALA A 1 94 ? 1.869 15.469 5.23 1 98.88 94 ALA A CA 1
ATOM 742 C C . ALA A 1 94 ? 2.09 15.531 3.721 1 98.88 94 ALA A C 1
ATOM 744 O O . ALA A 1 94 ? 2.545 16.547 3.191 1 98.88 94 ALA A O 1
ATOM 745 N N . ALA A 1 95 ? 1.806 14.461 3.033 1 98.88 95 ALA A N 1
ATOM 746 C CA . ALA A 1 95 ? 1.999 14.359 1.59 1 98.88 95 ALA A CA 1
ATOM 747 C C . ALA A 1 95 ? 0.66 14.266 0.863 1 98.88 95 ALA A C 1
ATOM 749 O O . ALA A 1 95 ? -0.182 13.43 1.205 1 98.88 95 ALA A O 1
ATOM 750 N N . LYS A 1 96 ? 0.505 15.094 -0.09 1 98.81 96 LYS A N 1
ATOM 751 C CA . LYS A 1 96 ? -0.725 15.125 -0.877 1 98.81 96 LYS A CA 1
ATOM 752 C C . LYS A 1 96 ? -0.604 14.25 -2.119 1 98.81 96 LYS A C 1
ATOM 754 O O . LYS A 1 96 ? 0.429 14.25 -2.793 1 98.81 96 LYS A O 1
ATOM 759 N N . THR A 1 97 ? -1.563 13.445 -2.412 1 98.38 97 THR A N 1
ATOM 760 C CA . THR A 1 97 ? -1.781 12.781 -3.695 1 98.38 97 THR A CA 1
ATOM 761 C C . THR A 1 97 ? -2.939 13.43 -4.449 1 98.38 97 THR A C 1
ATOM 763 O O . THR A 1 97 ? -3.373 14.531 -4.102 1 98.38 97 THR A O 1
ATOM 766 N N . LYS A 1 98 ? -3.42 12.789 -5.508 1 97.5 98 LYS A N 1
ATOM 767 C CA . LYS A 1 98 ? -4.535 13.344 -6.273 1 97.5 98 LYS A CA 1
ATOM 768 C C . LYS A 1 98 ? -5.812 13.367 -5.441 1 97.5 98 LYS A C 1
ATOM 770 O O . LYS A 1 98 ? -6.586 14.32 -5.508 1 97.5 98 LYS A O 1
ATOM 775 N N . SER A 1 99 ? -5.973 12.266 -4.613 1 97.44 99 SER A N 1
ATOM 776 C CA . SER A 1 99 ? -7.277 12.117 -3.982 1 97.44 99 SER A CA 1
ATOM 777 C C . SER A 1 99 ? -7.16 12.078 -2.463 1 97.44 99 SER A C 1
ATOM 779 O O . SER A 1 99 ? -8.164 11.953 -1.758 1 97.44 99 SER A O 1
ATOM 781 N N . ALA A 1 100 ? -5.93 12.141 -1.918 1 98.19 100 ALA A N 1
ATOM 782 C CA . ALA A 1 100 ? -5.766 11.961 -0.478 1 98.19 100 ALA A CA 1
ATOM 783 C C . ALA A 1 100 ? -4.594 12.781 0.047 1 98.19 100 ALA A C 1
ATOM 785 O O . ALA A 1 100 ? -3.779 13.281 -0.733 1 98.19 100 ALA A O 1
ATOM 786 N N . VAL A 1 101 ? -4.574 12.984 1.334 1 98.88 101 VAL A N 1
ATOM 787 C CA . VAL A 1 101 ? -3.418 13.484 2.074 1 98.88 101 VAL A CA 1
ATOM 788 C C . VAL A 1 101 ? -3.016 12.469 3.145 1 98.88 101 VAL A C 1
ATOM 790 O O . VAL A 1 101 ? -3.85 12.031 3.939 1 98.88 101 VAL A O 1
ATOM 793 N N . LEU A 1 102 ? -1.759 12.07 3.166 1 98.81 102 LEU A N 1
ATOM 794 C CA . LEU A 1 102 ? -1.169 11.219 4.199 1 98.81 102 LEU A CA 1
ATOM 795 C C . LEU A 1 102 ? -0.525 12.07 5.293 1 98.81 102 LEU A C 1
ATOM 797 O O . LEU A 1 102 ? 0.283 12.953 5 1 98.81 102 LEU A O 1
ATOM 801 N N . ILE A 1 103 ? -0.85 11.82 6.488 1 98.88 103 ILE A N 1
ATOM 802 C CA . ILE A 1 103 ? -0.332 12.617 7.598 1 98.88 103 ILE A CA 1
ATOM 803 C C . ILE A 1 103 ? 0.332 11.703 8.625 1 98.88 103 ILE A C 1
ATOM 805 O O . ILE A 1 103 ? -0.273 10.727 9.078 1 98.88 103 ILE A O 1
ATOM 809 N N . ALA A 1 104 ? 1.542 11.961 8.969 1 98.81 104 ALA A N 1
ATOM 810 C CA . ALA A 1 104 ? 2.254 11.273 10.047 1 98.81 104 ALA A CA 1
ATOM 811 C C . ALA A 1 104 ? 2.771 12.266 11.086 1 98.81 104 ALA A C 1
ATOM 813 O O . ALA A 1 104 ? 3.432 13.25 10.734 1 98.81 104 ALA A O 1
ATOM 814 N N . CYS A 1 105 ? 2.445 12.055 12.305 1 98.81 105 CYS A N 1
ATOM 815 C CA . CYS A 1 105 ? 3.021 12.773 13.43 1 98.81 105 CYS A CA 1
ATOM 816 C C . CYS A 1 105 ? 4.16 11.977 14.062 1 98.81 105 CYS A C 1
ATOM 818 O O . CYS A 1 105 ? 4.016 10.781 14.32 1 98.81 105 CYS A O 1
ATOM 820 N N . TYR A 1 106 ? 5.301 12.617 14.258 1 98.5 106 TYR A N 1
ATOM 821 C CA . TYR A 1 106 ? 6.441 11.859 14.75 1 98.5 106 TYR A CA 1
ATOM 822 C C . TYR A 1 106 ? 7.105 12.578 15.922 1 98.5 106 TYR A C 1
ATOM 824 O O . TYR A 1 106 ? 6.832 13.758 16.172 1 98.5 106 TYR A O 1
ATOM 832 N N . LYS A 1 107 ? 7.859 11.867 16.641 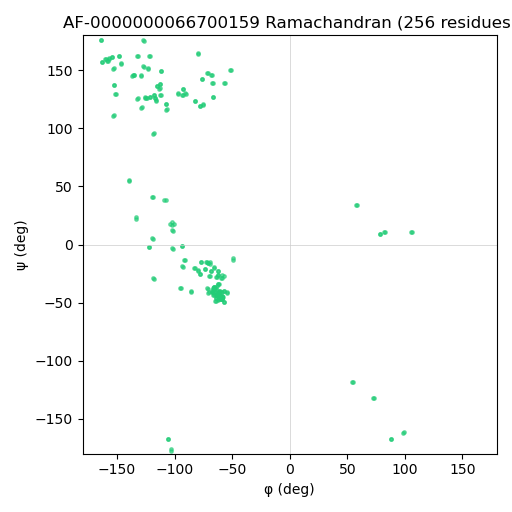1 97.75 107 LYS A N 1
ATOM 833 C CA . LYS A 1 107 ? 8.688 12.383 17.734 1 97.75 107 LYS A CA 1
ATOM 834 C C . LYS A 1 107 ? 10.125 11.906 17.594 1 97.75 107 LYS A C 1
ATOM 836 O O . LYS A 1 107 ? 10.375 10.797 17.109 1 97.75 107 LYS A O 1
ATOM 841 N N . GLY A 1 108 ? 11.031 12.781 18 1 94.38 108 GLY A N 1
ATOM 842 C CA . GLY A 1 108 ? 12.43 12.383 18.094 1 94.38 108 GLY A CA 1
ATOM 843 C C . GLY A 1 108 ? 13.25 12.812 16.891 1 94.38 108 GLY A C 1
ATOM 844 O O . GLY A 1 108 ? 12.922 13.805 16.234 1 94.38 108 GLY A O 1
ATOM 845 N N . GLU A 1 109 ? 14.406 12.227 16.672 1 91.25 109 GLU A N 1
ATOM 846 C CA . GLU A 1 109 ? 15.398 12.711 15.719 1 91.25 109 GLU A CA 1
ATOM 847 C C . GLU A 1 109 ? 15.359 11.914 14.414 1 91.25 109 GLU A C 1
ATOM 849 O O . GLU A 1 109 ? 16.266 12.008 13.594 1 91.25 109 GLU A O 1
ATOM 854 N N . ASN A 1 110 ? 14.375 11.234 14.133 1 91.56 110 ASN A N 1
ATOM 855 C CA . ASN A 1 110 ? 14.328 10.375 12.953 1 91.56 110 ASN A CA 1
ATOM 856 C C . ASN A 1 110 ? 13.406 10.945 11.883 1 91.56 110 ASN A C 1
ATOM 858 O O . ASN A 1 110 ? 12.672 10.203 11.219 1 91.56 110 ASN A O 1
ATOM 862 N N . ALA A 1 111 ? 13.445 12.203 11.766 1 95.12 111 ALA A N 1
ATOM 863 C CA . ALA A 1 111 ? 12.578 12.891 10.805 1 95.12 111 ALA A CA 1
ATOM 864 C C . ALA A 1 111 ? 12.805 12.367 9.391 1 95.12 111 ALA A C 1
ATOM 866 O O . ALA A 1 111 ? 11.852 12.219 8.625 1 95.12 111 ALA A O 1
ATOM 867 N N . ALA A 1 112 ? 14.031 12.117 9.031 1 95.31 112 ALA A N 1
ATOM 868 C CA . ALA A 1 112 ? 14.359 11.656 7.688 1 95.31 112 ALA A CA 1
ATOM 869 C C . ALA A 1 112 ? 13.664 10.328 7.391 1 95.31 112 ALA A C 1
ATOM 871 O O . ALA A 1 112 ? 13.133 10.125 6.293 1 95.31 112 ALA A O 1
ATOM 872 N N . GLU A 1 113 ? 13.711 9.438 8.336 1 96.5 113 GLU A N 1
ATOM 873 C CA . GLU A 1 113 ? 13.062 8.141 8.195 1 96.5 113 GLU A CA 1
ATOM 874 C C . GLU A 1 113 ? 11.555 8.289 8.023 1 96.5 113 GLU A C 1
ATOM 876 O O . GLU A 1 113 ? 10.945 7.59 7.219 1 96.5 113 GLU A O 1
ATOM 881 N N . VAL A 1 114 ? 10.969 9.164 8.742 1 97.44 114 VAL A N 1
ATOM 882 C CA . VAL A 1 114 ? 9.531 9.414 8.688 1 97.44 114 VAL A CA 1
ATOM 883 C C . VAL A 1 114 ? 9.164 9.992 7.32 1 97.44 114 VAL A C 1
ATOM 885 O O . VAL A 1 114 ? 8.188 9.555 6.699 1 97.44 114 VAL A O 1
ATOM 888 N N . ARG A 1 115 ? 9.953 10.906 6.871 1 97.06 115 ARG A N 1
ATOM 889 C CA . ARG A 1 115 ? 9.71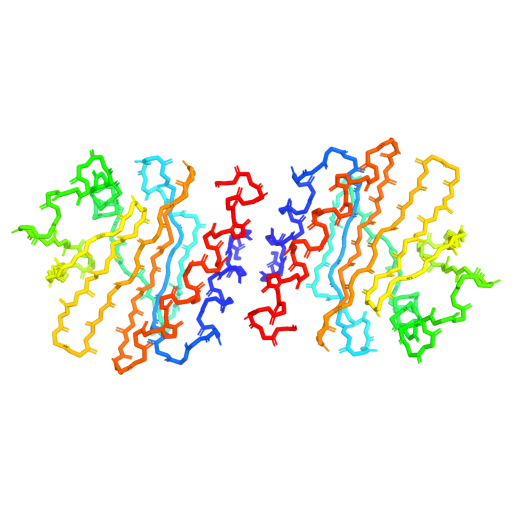9 11.5 5.559 1 97.06 115 ARG A CA 1
ATOM 890 C C . ARG A 1 115 ? 9.695 10.438 4.469 1 97.06 115 ARG A C 1
ATOM 892 O O . ARG A 1 115 ? 8.781 10.406 3.643 1 97.06 115 ARG A O 1
ATOM 899 N N . VAL A 1 116 ? 10.703 9.602 4.492 1 97.19 116 VAL A N 1
ATOM 900 C CA . VAL A 1 116 ? 10.844 8.555 3.484 1 97.19 116 VAL A CA 1
ATOM 901 C C . VAL A 1 116 ? 9.617 7.645 3.51 1 97.19 116 VAL A C 1
ATOM 903 O O . VAL A 1 116 ? 9.062 7.312 2.459 1 97.19 116 VAL A O 1
ATOM 906 N N . ALA A 1 117 ? 9.156 7.25 4.703 1 97.5 117 ALA A N 1
ATOM 907 C CA . ALA A 1 117 ? 8 6.367 4.844 1 97.5 117 ALA A CA 1
ATOM 908 C C . ALA A 1 117 ? 6.75 7.004 4.238 1 97.5 117 ALA A C 1
ATOM 910 O O . ALA A 1 117 ? 6.016 6.352 3.488 1 97.5 117 ALA A O 1
ATOM 911 N N . VAL A 1 118 ? 6.516 8.258 4.508 1 98.12 118 VAL A N 1
ATOM 912 C CA . VAL A 1 118 ? 5.336 8.969 4.027 1 98.12 118 VAL A CA 1
ATOM 913 C C . VAL A 1 118 ? 5.406 9.117 2.51 1 98.12 118 VAL A C 1
ATOM 915 O O . VAL A 1 118 ? 4.414 8.898 1.811 1 98.12 118 VAL A O 1
ATOM 918 N N . GLU A 1 119 ? 6.551 9.406 2.012 1 97.69 119 GLU A N 1
ATOM 919 C CA . GLU A 1 119 ? 6.715 9.617 0.578 1 97.69 119 GLU A CA 1
ATOM 920 C C . GLU A 1 119 ? 6.566 8.312 -0.198 1 97.69 119 GLU A C 1
ATOM 922 O O . GLU A 1 119 ? 6.02 8.297 -1.302 1 97.69 119 GLU A O 1
ATOM 927 N N . LYS A 1 120 ? 7.109 7.277 0.329 1 97.31 120 LYS A N 1
ATOM 928 C CA . LYS A 1 120 ? 6.969 5.977 -0.324 1 97.31 120 LYS A CA 1
ATOM 929 C C . LYS A 1 120 ? 5.5 5.582 -0.448 1 97.31 120 LYS A C 1
ATOM 931 O O . LYS A 1 120 ? 5.055 5.156 -1.516 1 97.31 120 LYS A O 1
ATOM 936 N N . LEU A 1 121 ? 4.727 5.73 0.589 1 97.75 121 LEU A N 1
ATOM 937 C CA . LEU A 1 121 ? 3.307 5.398 0.543 1 97.75 121 LEU A CA 1
ATOM 938 C C . LEU A 1 121 ? 2.559 6.34 -0.395 1 97.75 121 LEU A C 1
ATOM 940 O O . LEU A 1 121 ? 1.696 5.902 -1.16 1 97.75 121 LEU A O 1
ATOM 944 N N . ALA A 1 122 ? 2.891 7.617 -0.344 1 98.06 122 ALA A N 1
ATOM 945 C CA . ALA A 1 122 ? 2.26 8.578 -1.248 1 98.06 122 ALA A CA 1
ATOM 946 C C . ALA A 1 122 ? 2.502 8.195 -2.707 1 98.06 122 ALA A C 1
ATOM 948 O O . ALA A 1 122 ? 1.569 8.18 -3.514 1 98.06 122 ALA A O 1
ATOM 949 N N . GLN A 1 123 ? 3.711 7.859 -2.986 1 97.25 123 GLN A N 1
ATOM 950 C CA . GLN A 1 123 ? 4.055 7.484 -4.355 1 97.25 123 GLN A CA 1
ATOM 951 C C . GLN A 1 123 ? 3.303 6.23 -4.785 1 97.25 123 GLN A C 1
ATOM 953 O O . GLN A 1 123 ? 2.799 6.156 -5.906 1 97.25 123 GLN A O 1
ATOM 958 N N . TYR A 1 124 ? 3.258 5.32 -3.912 1 96.81 124 TYR A N 1
ATOM 959 C CA . TYR A 1 124 ? 2.523 4.094 -4.203 1 96.81 124 TYR A CA 1
ATOM 960 C C . TYR A 1 124 ? 1.057 4.391 -4.492 1 96.81 124 TYR A C 1
ATOM 962 O O . TYR A 1 124 ? 0.49 3.871 -5.457 1 96.81 124 TYR A O 1
ATOM 970 N N . LEU A 1 125 ? 0.437 5.199 -3.672 1 96.44 125 LEU A N 1
ATOM 971 C CA . LEU A 1 125 ? -0.972 5.527 -3.859 1 96.44 125 LEU A CA 1
ATOM 972 C C . LEU A 1 125 ? -1.184 6.297 -5.16 1 96.44 125 LEU A C 1
ATOM 974 O O . LEU A 1 125 ? -2.148 6.043 -5.883 1 96.44 125 LEU A O 1
ATOM 978 N N . MET A 1 126 ? -0.245 7.141 -5.453 1 96.5 126 MET A N 1
ATOM 979 C CA . MET A 1 126 ? -0.337 7.855 -6.723 1 96.5 126 MET A CA 1
ATOM 980 C C . MET A 1 126 ? -0.246 6.887 -7.898 1 96.5 126 MET A C 1
ATOM 982 O O . MET A 1 126 ? -1.049 6.961 -8.836 1 96.5 126 MET A O 1
ATOM 986 N N . ASP A 1 127 ? 0.698 6.008 -7.812 1 94.38 127 ASP A N 1
ATOM 987 C CA . ASP A 1 127 ? 0.878 5.012 -8.867 1 94.38 127 ASP A CA 1
ATOM 988 C C . ASP A 1 127 ? -0.349 4.113 -8.992 1 94.38 127 ASP A C 1
ATOM 990 O O . ASP A 1 127 ? -0.583 3.51 -10.039 1 94.38 127 ASP A O 1
ATOM 994 N N . SER A 1 128 ? -1.129 3.998 -7.961 1 92.06 128 SER A N 1
ATOM 995 C CA . SER A 1 128 ? -2.312 3.146 -7.918 1 92.06 128 SER A CA 1
ATOM 996 C C . SER A 1 128 ? -3.57 3.928 -8.289 1 92.06 128 SER A C 1
ATOM 998 O O . SER A 1 128 ? -4.684 3.408 -8.18 1 92.06 128 SER A O 1
ATOM 1000 N N . GLY A 1 129 ? -3.43 5.23 -8.555 1 92.06 129 GLY A N 1
ATOM 1001 C CA . GLY A 1 129 ? -4.547 5.992 -9.086 1 92.06 129 GLY A CA 1
ATOM 1002 C C . GLY A 1 129 ? -5.18 6.918 -8.062 1 92.06 129 GLY A C 1
ATOM 1003 O O . GLY A 1 129 ? -6.273 7.445 -8.289 1 92.06 129 GLY A O 1
ATOM 1004 N N . TYR A 1 130 ? -4.465 7.023 -6.961 1 94.06 130 TYR A N 1
ATOM 1005 C CA . TYR A 1 130 ? -4.965 7.91 -5.914 1 94.06 130 TYR A CA 1
ATOM 1006 C C . TYR A 1 130 ? -4.207 9.227 -5.91 1 94.06 130 TYR A C 1
ATOM 1008 O O . TYR A 1 130 ? -3.02 9.273 -6.246 1 94.06 130 TYR A O 1
ATOM 1016 N N . MET B 1 1 ? -12.5 -6.879 7.848 1 50.72 1 MET B N 1
ATOM 1017 C CA . MET B 1 1 ? -11.453 -7.031 6.84 1 50.72 1 MET B CA 1
ATOM 1018 C C . MET B 1 1 ? -10.07 -7.023 7.484 1 50.72 1 MET B C 1
ATOM 1020 O O . MET B 1 1 ? -9.859 -6.375 8.508 1 50.72 1 MET B O 1
ATOM 1024 N N . SER B 1 2 ? -9.172 -8.109 7.113 1 65.69 2 SER B N 1
ATOM 1025 C CA . SER B 1 2 ? -7.801 -8.094 7.609 1 65.69 2 SER B CA 1
ATOM 1026 C C . SER B 1 2 ? -7.129 -6.754 7.324 1 65.69 2 SER B C 1
ATOM 1028 O O . SER B 1 2 ? -7.594 -5.984 6.48 1 65.69 2 SER B O 1
ATOM 1030 N N . GLY B 1 3 ? -6.203 -6.32 8.148 1 81.62 3 GLY B N 1
ATOM 1031 C CA . GLY B 1 3 ? -5.445 -5.102 7.914 1 81.62 3 GLY B CA 1
ATOM 1032 C C . GLY B 1 3 ? -4.859 -5.02 6.52 1 81.62 3 GLY B C 1
ATOM 1033 O O . GLY B 1 3 ? -4.605 -3.928 6.008 1 81.62 3 GLY B O 1
ATOM 1034 N N . TRP B 1 4 ? -4.914 -6.18 5.781 1 92.94 4 TRP B N 1
ATOM 1035 C CA . TRP B 1 4 ? -4.285 -6.254 4.469 1 92.94 4 TRP B CA 1
ATOM 1036 C C . TRP B 1 4 ? -5.328 -6.141 3.357 1 92.94 4 TRP B C 1
ATOM 1038 O O . TRP B 1 4 ? -4.98 -6.051 2.178 1 92.94 4 TRP B O 1
ATOM 1048 N N . ALA B 1 5 ? -6.559 -6.055 3.613 1 93.56 5 ALA B N 1
ATOM 1049 C CA . ALA B 1 5 ? -7.645 -6.055 2.635 1 93.56 5 ALA B CA 1
ATOM 1050 C C . ALA B 1 5 ? -7.562 -4.828 1.729 1 93.56 5 ALA B C 1
ATOM 1052 O O . ALA B 1 5 ? -7.965 -4.887 0.562 1 93.56 5 ALA B O 1
ATOM 1053 N N . ALA B 1 6 ? -7.004 -3.781 2.236 1 92.88 6 ALA B N 1
ATOM 1054 C CA . ALA B 1 6 ? -6.887 -2.559 1.445 1 92.88 6 ALA B CA 1
ATOM 1055 C C . ALA B 1 6 ? -5.957 -2.764 0.252 1 92.88 6 ALA B C 1
ATOM 1057 O O . ALA B 1 6 ? -6.195 -2.221 -0.829 1 92.88 6 ALA B O 1
ATOM 1058 N N . TYR B 1 7 ? -4.891 -3.559 0.457 1 95.81 7 TYR B N 1
ATOM 1059 C CA . TYR B 1 7 ? -3.963 -3.859 -0.628 1 95.81 7 TYR B CA 1
ATOM 1060 C C . TYR B 1 7 ? -4.645 -4.676 -1.72 1 95.81 7 TYR B C 1
ATOM 1062 O O . TYR B 1 7 ? -4.387 -4.473 -2.908 1 95.81 7 TYR B O 1
ATOM 1070 N N . ILE B 1 8 ? -5.535 -5.582 -1.289 1 97.06 8 ILE B N 1
ATOM 1071 C CA . ILE B 1 8 ? -6.285 -6.402 -2.232 1 97.06 8 ILE B CA 1
ATOM 1072 C C . ILE B 1 8 ? -7.203 -5.516 -3.07 1 97.06 8 ILE B C 1
ATOM 1074 O O . ILE B 1 8 ? -7.234 -5.629 -4.297 1 97.06 8 ILE B O 1
ATOM 1078 N N . LYS B 1 9 ? -7.891 -4.691 -2.395 1 94.06 9 LYS B N 1
ATOM 1079 C CA . LYS B 1 9 ? -8.781 -3.777 -3.102 1 94.06 9 LYS B CA 1
ATOM 1080 C C . LYS B 1 9 ? -8.016 -2.922 -4.105 1 94.06 9 LYS B C 1
ATOM 1082 O O . LYS B 1 9 ? -8.477 -2.711 -5.23 1 94.06 9 LYS B O 1
ATOM 1087 N N . ASN B 1 10 ? -6.91 -2.406 -3.658 1 93.25 10 ASN B N 1
ATOM 1088 C CA . ASN B 1 10 ? -6.113 -1.567 -4.547 1 93.25 10 ASN B CA 1
ATOM 1089 C C . ASN B 1 10 ? -5.645 -2.34 -5.777 1 93.25 10 ASN B C 1
ATOM 1091 O O . ASN B 1 10 ? -5.66 -1.81 -6.887 1 93.25 10 ASN B O 1
ATOM 1095 N N . LEU B 1 11 ? -5.262 -3.561 -5.621 1 95.62 11 LEU B N 1
ATOM 1096 C CA . LEU B 1 11 ? -4.863 -4.391 -6.754 1 95.62 11 LEU B CA 1
ATOM 1097 C C . LEU B 1 11 ? -6.027 -4.586 -7.719 1 95.62 11 LEU B C 1
ATOM 1099 O O . LEU B 1 11 ? -5.879 -4.391 -8.922 1 95.62 11 LEU B O 1
ATOM 1103 N N . LEU B 1 12 ? -7.188 -4.918 -7.168 1 96.31 12 LEU B N 1
ATOM 1104 C CA . LEU B 1 12 ? -8.367 -5.164 -7.992 1 96.31 12 LEU B CA 1
ATOM 1105 C C . LEU B 1 12 ? -8.758 -3.906 -8.758 1 96.31 12 LEU B C 1
ATOM 1107 O O . LEU B 1 12 ? -9.164 -3.986 -9.922 1 96.31 12 LEU B O 1
ATOM 1111 N N . ASP B 1 13 ? -8.531 -2.816 -8.109 1 93.31 13 ASP B N 1
ATOM 1112 C CA . ASP B 1 13 ? -8.953 -1.554 -8.711 1 93.31 13 ASP B CA 1
ATOM 1113 C C . ASP B 1 13 ? -7.926 -1.055 -9.727 1 93.31 13 ASP B C 1
ATOM 1115 O O . ASP B 1 13 ? -8.234 -0.202 -10.562 1 93.31 13 ASP B O 1
ATOM 1119 N N . SER B 1 14 ? -6.727 -1.498 -9.68 1 94.06 14 SER B N 1
ATOM 1120 C CA . SER B 1 14 ? -5.633 -1.006 -10.516 1 94.06 14 SER B CA 1
ATOM 1121 C C . SER B 1 14 ? -5.773 -1.49 -11.953 1 94.06 14 SER B C 1
ATOM 1123 O O . SER B 1 14 ? -5.18 -0.917 -12.867 1 94.06 14 SER B O 1
ATOM 1125 N N . SER B 1 15 ? -6.496 -2.535 -12.156 1 93.12 15 SER B N 1
ATOM 1126 C CA . SER B 1 15 ? -6.707 -3.078 -13.5 1 93.12 15 SER B CA 1
ATOM 1127 C C . SER B 1 15 ? -8.031 -3.822 -13.586 1 93.12 15 SER B C 1
ATOM 1129 O O . SER B 1 15 ? -8.352 -4.645 -12.727 1 93.12 15 SER B O 1
ATOM 1131 N N . GLN B 1 16 ? -8.719 -3.58 -14.703 1 93.19 16 GLN B N 1
ATOM 1132 C CA . GLN B 1 16 ? -9.977 -4.289 -14.922 1 93.19 16 GLN B CA 1
ATOM 1133 C C . GLN B 1 16 ? -9.734 -5.766 -15.219 1 93.19 16 GLN B C 1
ATOM 1135 O O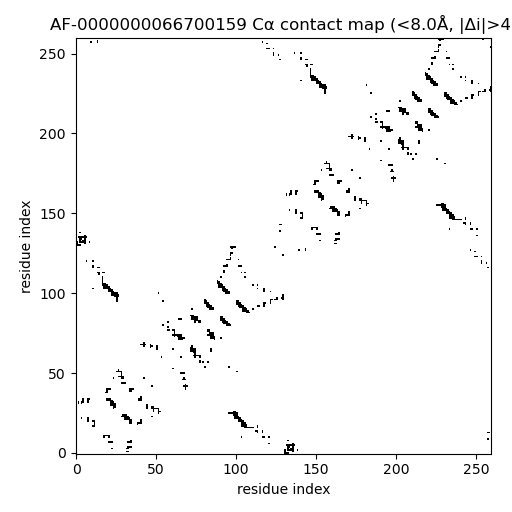 . GLN B 1 16 ? -10.641 -6.59 -15.086 1 93.19 16 GLN B O 1
ATOM 1140 N N . GLY B 1 17 ? -8.523 -6.043 -15.539 1 96.69 17 GLY B N 1
ATOM 1141 C CA . GLY B 1 17 ? -8.195 -7.414 -15.891 1 96.69 17 GLY B CA 1
ATOM 1142 C C . GLY B 1 17 ? -8.008 -8.32 -14.688 1 96.69 17 GLY B C 1
ATOM 1143 O O . GLY B 1 17 ? -8.109 -9.539 -14.797 1 96.69 17 GLY B O 1
ATOM 1144 N N . ILE B 1 18 ? -7.719 -7.742 -13.562 1 98.19 18 ILE B N 1
ATOM 1145 C CA . ILE B 1 18 ? -7.504 -8.555 -12.367 1 98.19 18 ILE B CA 1
ATOM 1146 C C . ILE B 1 18 ? -8.844 -9.062 -11.844 1 98.19 18 ILE B C 1
ATOM 1148 O O . ILE B 1 18 ? -9.711 -8.273 -11.477 1 98.19 18 ILE B O 1
ATOM 1152 N N . GLN B 1 19 ? -8.883 -10.344 -11.812 1 98.25 19 GLN B N 1
ATOM 1153 C CA . GLN B 1 19 ? -10.141 -10.992 -11.438 1 98.25 19 GLN B CA 1
ATOM 1154 C C . GLN B 1 19 ? -10.156 -11.336 -9.953 1 98.25 19 GLN B C 1
ATOM 1156 O O . GLN B 1 19 ? -11.211 -11.297 -9.312 1 98.25 19 GLN B O 1
ATOM 1161 N N . ARG B 1 20 ? -9.156 -11.727 -9.383 1 98.44 20 ARG B N 1
ATOM 1162 C CA . ARG B 1 20 ? -9 -12.062 -7.969 1 98.44 20 ARG B CA 1
ATOM 1163 C C . ARG B 1 20 ? -7.543 -11.961 -7.535 1 98.44 20 ARG B C 1
ATOM 1165 O O . ARG B 1 20 ? -6.637 -11.969 -8.375 1 98.44 20 ARG B O 1
ATOM 1172 N N . ALA B 1 21 ? -7.301 -11.844 -6.277 1 98.75 21 ALA B N 1
ATOM 1173 C CA . ALA B 1 21 ? -5.953 -11.625 -5.754 1 98.75 21 ALA B CA 1
ATOM 1174 C C . ALA B 1 21 ? -5.832 -12.133 -4.32 1 98.75 21 ALA B C 1
ATOM 1176 O O . ALA B 1 21 ? -6.84 -12.32 -3.633 1 98.75 21 ALA B O 1
ATOM 1177 N N . ALA B 1 22 ? -4.609 -12.336 -3.91 1 98.75 22 ALA B N 1
ATOM 1178 C CA . ALA B 1 22 ? -4.305 -12.711 -2.531 1 98.75 22 ALA B CA 1
ATOM 1179 C C . ALA B 1 22 ? -2.902 -12.258 -2.137 1 98.75 22 ALA B C 1
ATOM 1181 O O . ALA B 1 22 ? -2.039 -12.07 -2.996 1 98.75 22 ALA B O 1
ATOM 1182 N N . ILE B 1 23 ? -2.77 -12.023 -0.933 1 98.5 23 ILE B N 1
ATOM 1183 C CA . ILE B 1 23 ? -1.467 -11.891 -0.289 1 98.5 23 ILE B CA 1
ATOM 1184 C C . ILE B 1 23 ? -1.278 -13.008 0.734 1 98.5 23 ILE B C 1
ATOM 1186 O O . ILE B 1 23 ? -2.098 -13.172 1.643 1 98.5 23 ILE B O 1
ATOM 1190 N N . VAL B 1 24 ? -0.238 -13.742 0.594 1 98.69 24 VAL B N 1
ATOM 1191 C CA . VAL B 1 24 ? 0.003 -14.875 1.479 1 98.69 24 VAL B CA 1
ATOM 1192 C C . VAL B 1 24 ? 1.402 -14.773 2.082 1 98.69 24 VAL B C 1
ATOM 1194 O O . VAL B 1 24 ? 2.303 -14.188 1.479 1 98.69 24 VAL B O 1
ATOM 1197 N N . GLY B 1 25 ? 1.522 -15.352 3.199 1 98.31 25 GLY B N 1
ATOM 1198 C CA . GLY B 1 25 ? 2.809 -15.328 3.877 1 98.31 25 GLY B CA 1
ATOM 1199 C C . GLY B 1 25 ? 3.852 -16.203 3.211 1 98.31 25 GLY B C 1
ATOM 1200 O O . GLY B 1 25 ? 3.518 -17.234 2.621 1 98.31 25 GLY B O 1
ATOM 1201 N N . TYR B 1 26 ? 5.074 -15.812 3.273 1 98.25 26 TYR B N 1
ATOM 1202 C CA . TYR B 1 26 ? 6.23 -16.609 2.861 1 98.25 26 TYR B CA 1
ATOM 1203 C C . TYR B 1 26 ? 7.148 -16.891 4.043 1 98.25 26 TYR B C 1
ATOM 1205 O O . TYR B 1 26 ? 7.535 -15.969 4.77 1 98.25 26 TYR B O 1
ATOM 1213 N N . PRO B 1 27 ? 7.516 -18.094 4.359 1 97.81 27 PRO B N 1
ATOM 1214 C CA . PRO B 1 27 ? 7.398 -19.266 3.469 1 97.81 27 PRO B CA 1
ATOM 1215 C C . PRO B 1 27 ? 6.207 -20.156 3.814 1 97.81 27 PRO B C 1
ATOM 1217 O O . PRO B 1 27 ? 6.109 -21.281 3.314 1 97.81 27 PRO B O 1
ATOM 1220 N N . ASP B 1 28 ? 5.301 -19.75 4.629 1 98.31 28 ASP B N 1
ATOM 1221 C CA . ASP B 1 28 ? 4.355 -20.719 5.188 1 98.31 28 ASP B CA 1
ATOM 1222 C C . ASP B 1 28 ? 3.082 -20.781 4.348 1 98.31 28 ASP B C 1
ATOM 1224 O O . ASP B 1 28 ? 2.27 -21.688 4.516 1 98.31 28 ASP B O 1
ATOM 1228 N N . GLY B 1 29 ? 2.805 -19.828 3.547 1 98.5 29 GLY B N 1
ATOM 1229 C CA . GLY B 1 29 ? 1.653 -19.859 2.66 1 98.5 29 GLY B CA 1
ATOM 1230 C C . GLY B 1 29 ? 0.366 -19.438 3.342 1 98.5 29 GLY B C 1
ATOM 1231 O O . GLY B 1 29 ? -0.717 -19.562 2.766 1 98.5 29 GLY B O 1
ATOM 1232 N N . SER B 1 30 ? 0.46 -18.891 4.555 1 98.31 30 SER B N 1
ATOM 1233 C CA . SER B 1 30 ? -0.73 -18.453 5.277 1 98.31 30 SER B CA 1
ATOM 1234 C C . SER B 1 30 ? -1.391 -17.266 4.59 1 98.31 30 SER B C 1
ATOM 1236 O O . SER B 1 30 ? -0.708 -16.344 4.156 1 98.31 30 SER B O 1
ATOM 1238 N N . VAL B 1 31 ? -2.709 -17.266 4.52 1 98.19 31 VAL B N 1
ATOM 1239 C CA . VAL B 1 31 ? -3.428 -16.172 3.871 1 98.19 31 VAL B CA 1
ATOM 1240 C C . VAL B 1 31 ? -3.486 -14.969 4.809 1 98.19 31 VAL B C 1
ATOM 1242 O O . VAL B 1 31 ? -4.004 -15.062 5.922 1 98.19 31 VAL B O 1
ATOM 1245 N N . TRP B 1 32 ? -2.896 -13.914 4.309 1 96.81 32 TRP B N 1
ATOM 1246 C CA . TRP B 1 32 ? -3.018 -12.656 5.027 1 96.81 32 TRP B CA 1
ATOM 1247 C C . TRP B 1 32 ? -4.297 -11.922 4.633 1 96.81 32 TRP B C 1
ATOM 1249 O O . TRP B 1 32 ? -4.953 -11.305 5.477 1 96.81 32 TRP B O 1
ATOM 1259 N N . ALA B 1 33 ? -4.621 -11.961 3.316 1 96.94 33 ALA B N 1
ATOM 1260 C CA . ALA B 1 33 ? -5.844 -11.406 2.738 1 96.94 33 ALA B CA 1
ATOM 1261 C C . ALA B 1 33 ? -6.098 -11.977 1.345 1 96.94 33 ALA B C 1
ATOM 1263 O O . ALA B 1 33 ? -5.164 -12.406 0.662 1 96.94 33 ALA B O 1
ATOM 1264 N N . ARG B 1 34 ? -7.285 -11.945 0.933 1 97.94 34 ARG B N 1
ATOM 1265 C CA . ARG B 1 34 ? -7.656 -12.367 -0.415 1 97.94 34 ARG B CA 1
ATOM 1266 C C . ARG B 1 34 ? -8.992 -11.758 -0.831 1 97.94 34 ARG B C 1
ATOM 1268 O O . ARG B 1 34 ? -9.789 -11.367 0.02 1 97.94 34 ARG B O 1
ATOM 1275 N N . SER B 1 35 ? -9.156 -11.719 -2.123 1 98.06 35 SER B N 1
ATOM 1276 C CA . SER B 1 35 ? -10.422 -11.195 -2.629 1 98.06 35 SER B CA 1
ATOM 1277 C C . SER B 1 35 ? -11.578 -12.133 -2.291 1 98.06 35 SER B C 1
ATOM 1279 O O . SER B 1 35 ? -11.398 -13.344 -2.211 1 98.06 35 SER B O 1
ATOM 1281 N N . GLU B 1 36 ? -12.75 -11.57 -2.031 1 96.69 36 GLU B N 1
ATOM 1282 C CA . GLU B 1 36 ? -13.953 -12.297 -1.618 1 96.69 36 GLU B CA 1
ATOM 1283 C C . GLU B 1 36 ? -15.141 -11.961 -2.516 1 96.69 36 GLU B C 1
ATOM 1285 O O . GLU B 1 36 ? -15.008 -11.172 -3.455 1 96.69 36 GLU B O 1
ATOM 1290 N N . GLY B 1 37 ? -16.281 -12.664 -2.277 1 96.38 37 GLY B N 1
ATOM 1291 C CA . GLY B 1 37 ? -17.5 -12.391 -3.023 1 96.38 37 GLY B CA 1
ATOM 1292 C C . GLY B 1 37 ? -17.453 -12.875 -4.457 1 96.38 37 GLY B C 1
ATOM 1293 O O . GLY B 1 37 ? -17.062 -14.016 -4.715 1 96.38 37 GLY B O 1
ATOM 1294 N N . ASP B 1 38 ? -17.859 -11.977 -5.488 1 95.12 38 ASP B N 1
ATOM 1295 C CA . ASP B 1 38 ? -17.938 -12.328 -6.902 1 95.12 38 ASP B CA 1
ATOM 1296 C C . ASP B 1 38 ? -16.547 -12.547 -7.488 1 95.12 38 ASP B C 1
ATOM 1298 O O . ASP B 1 38 ? -16.391 -13.18 -8.539 1 95.12 38 ASP B O 1
ATOM 1302 N N . ARG B 1 39 ? -15.516 -12.039 -6.723 1 96.81 39 ARG B N 1
ATOM 1303 C CA . ARG B 1 39 ? -14.133 -12.18 -7.168 1 96.81 39 ARG B CA 1
ATOM 1304 C C . ARG B 1 39 ? -13.32 -12.992 -6.168 1 96.81 39 ARG B C 1
ATOM 1306 O O . ARG B 1 39 ? -12.141 -12.695 -5.934 1 96.81 39 ARG B O 1
ATOM 1313 N N . GLU B 1 40 ? -13.93 -14 -5.691 1 98.25 40 GLU B N 1
ATOM 1314 C CA . GLU B 1 40 ? -13.336 -14.789 -4.621 1 98.25 40 GLU B CA 1
ATOM 1315 C C . GLU B 1 40 ? -12.086 -15.523 -5.102 1 98.25 40 GLU B C 1
ATOM 1317 O O . GLU B 1 40 ? -12.102 -16.156 -6.156 1 98.25 40 GLU B O 1
ATOM 1322 N N . PHE B 1 41 ? -11 -15.375 -4.441 1 98.81 41 PHE B N 1
ATOM 1323 C CA . PHE B 1 41 ? -9.797 -16.172 -4.598 1 98.81 41 PHE B CA 1
ATOM 1324 C C . PHE B 1 41 ? -9.906 -17.484 -3.812 1 98.81 41 PHE B C 1
ATOM 1326 O O . PHE B 1 41 ? -9.93 -17.469 -2.58 1 98.81 41 PHE B O 1
ATOM 1333 N N . ARG B 1 42 ? -9.742 -18.641 -4.5 1 98.44 42 ARG B N 1
ATOM 1334 C CA . ARG B 1 42 ? -10.297 -19.844 -3.9 1 98.44 42 ARG B CA 1
ATOM 1335 C C . ARG B 1 42 ? -9.195 -20.875 -3.629 1 98.44 42 ARG B C 1
ATOM 1337 O O . ARG B 1 42 ? -9.477 -22 -3.232 1 98.44 42 ARG B O 1
ATOM 1344 N N . ALA B 1 43 ? -7.969 -20.469 -3.859 1 98.75 43 ALA B N 1
ATOM 1345 C CA . ALA B 1 43 ? -6.906 -21.438 -3.605 1 98.75 43 ALA B CA 1
ATOM 1346 C C . ALA B 1 43 ? -6.965 -21.953 -2.168 1 98.75 43 ALA B C 1
ATOM 1348 O O . ALA B 1 43 ? -7.188 -21.172 -1.236 1 98.75 43 ALA B O 1
ATOM 1349 N N . THR B 1 44 ? -6.758 -23.234 -1.956 1 98.56 44 THR B N 1
ATOM 1350 C CA . THR B 1 44 ? -6.777 -23.859 -0.632 1 98.56 44 THR B CA 1
ATOM 1351 C C . THR B 1 44 ? -5.453 -23.609 0.093 1 98.56 44 THR B C 1
ATOM 1353 O O . THR B 1 44 ? -4.453 -23.25 -0.533 1 98.56 44 THR B O 1
ATOM 1356 N N . ASP B 1 45 ? -5.496 -23.844 1.402 1 98.31 45 ASP B N 1
ATOM 1357 C CA . ASP B 1 45 ? -4.273 -23.719 2.189 1 98.31 45 ASP B CA 1
ATOM 1358 C C . ASP B 1 45 ? -3.186 -24.656 1.682 1 98.31 45 ASP B C 1
ATOM 1360 O O . ASP B 1 45 ? -2.014 -24.281 1.618 1 98.31 45 ASP B O 1
ATOM 1364 N N . GLU B 1 46 ? -3.602 -25.828 1.354 1 98.25 46 GLU B N 1
ATOM 1365 C CA . GLU B 1 46 ? -2.65 -26.812 0.846 1 98.25 46 GLU B CA 1
ATOM 1366 C C . GLU B 1 46 ? -2.039 -26.359 -0.476 1 98.25 46 GLU B C 1
ATOM 1368 O O . GLU B 1 46 ? -0.828 -26.469 -0.678 1 98.25 46 GLU B O 1
ATOM 1373 N N . GLU B 1 47 ? -2.805 -25.844 -1.378 1 98.69 47 GLU B N 1
ATOM 1374 C CA . GLU B 1 47 ? -2.312 -25.328 -2.654 1 98.69 47 GLU B CA 1
ATOM 1375 C C . GLU B 1 47 ? -1.329 -24.172 -2.447 1 98.69 47 GLU B C 1
ATOM 1377 O O . GLU B 1 47 ? -0.301 -24.109 -3.123 1 98.69 47 GLU B O 1
ATOM 1382 N N . LEU B 1 48 ? -1.65 -23.312 -1.519 1 98.88 48 LEU B N 1
ATOM 1383 C CA . LEU B 1 48 ? -0.834 -22.125 -1.288 1 98.88 48 LEU B CA 1
ATOM 1384 C C . LEU B 1 48 ? 0.497 -22.5 -0.644 1 98.88 48 LEU B C 1
ATOM 1386 O O . LEU B 1 48 ? 1.535 -21.922 -0.977 1 98.88 48 LEU B O 1
ATOM 1390 N N . LYS B 1 49 ? 0.461 -23.469 0.256 1 98.56 49 LYS B N 1
ATOM 1391 C CA . LYS B 1 49 ? 1.703 -23.969 0.837 1 98.56 49 LYS B CA 1
ATOM 1392 C C . LYS B 1 49 ? 2.633 -24.516 -0.241 1 98.56 49 LYS B C 1
ATOM 1394 O O . LYS B 1 49 ? 3.83 -24.219 -0.244 1 98.56 49 LYS B O 1
ATOM 1399 N N . LYS B 1 50 ? 2.078 -25.281 -1.083 1 98.25 50 LYS B N 1
ATOM 1400 C CA . LYS B 1 50 ? 2.869 -25.828 -2.184 1 98.25 50 LYS B CA 1
ATOM 1401 C C . LYS B 1 50 ? 3.34 -24.719 -3.121 1 98.25 50 LYS B C 1
ATOM 1403 O O . LYS B 1 50 ? 4.488 -24.719 -3.57 1 98.25 50 LYS B O 1
ATOM 1408 N N . PHE B 1 51 ? 2.492 -23.766 -3.41 1 98.81 51 PHE B N 1
ATOM 1409 C CA . PHE B 1 51 ? 2.785 -22.703 -4.359 1 98.81 51 PHE B CA 1
ATOM 1410 C C . PHE B 1 51 ? 3.986 -21.891 -3.898 1 98.81 51 PHE B C 1
ATOM 1412 O O . PHE B 1 51 ? 4.887 -21.594 -4.688 1 98.81 51 PHE B O 1
ATOM 1419 N N . VAL B 1 52 ? 4.023 -21.5 -2.609 1 98.75 52 VAL B N 1
ATOM 1420 C CA . VAL B 1 52 ? 5.078 -20.609 -2.146 1 98.75 52 VAL B CA 1
ATOM 1421 C C . VAL B 1 52 ? 6.422 -21.328 -2.176 1 98.75 52 VAL B C 1
ATOM 1423 O O . VAL B 1 52 ? 7.473 -20.688 -2.295 1 98.75 52 VAL B O 1
ATOM 1426 N N . THR B 1 53 ? 6.465 -22.656 -2.143 1 98.19 53 THR B N 1
ATOM 1427 C CA . THR B 1 53 ? 7.719 -23.406 -2.17 1 98.19 53 THR B CA 1
ATOM 1428 C C . THR B 1 53 ? 8.352 -23.344 -3.557 1 98.19 53 THR B C 1
ATOM 1430 O O . THR B 1 53 ? 9.523 -23.688 -3.725 1 98.19 53 THR B O 1
ATOM 1433 N N . LEU B 1 54 ? 7.566 -22.922 -4.602 1 98.62 54 LEU B N 1
ATOM 1434 C CA . LEU B 1 54 ? 8.094 -22.797 -5.953 1 98.62 54 LEU B CA 1
ATOM 1435 C C . LEU B 1 54 ? 9.273 -21.828 -5.984 1 98.62 54 LEU B C 1
ATOM 1437 O O . LEU B 1 54 ? 10.172 -21.953 -6.82 1 98.62 54 LEU B O 1
ATOM 1441 N N . TYR B 1 55 ? 9.328 -20.906 -5.066 1 98.69 55 TYR B N 1
ATOM 1442 C CA . TYR B 1 55 ? 10.352 -19.875 -5.07 1 98.69 55 TYR B CA 1
ATOM 1443 C C . TYR B 1 55 ? 11.68 -20.422 -4.562 1 98.69 55 TYR B C 1
ATOM 1445 O O . TYR B 1 55 ? 12.727 -19.797 -4.746 1 98.69 55 TYR B O 1
ATOM 1453 N N . ASP B 1 56 ? 11.672 -21.578 -3.916 1 97.12 56 ASP B N 1
ATOM 1454 C CA . ASP B 1 56 ? 12.906 -22.219 -3.477 1 97.12 56 ASP B CA 1
ATOM 1455 C C . ASP B 1 56 ? 13.711 -22.734 -4.668 1 97.12 56 ASP B C 1
ATOM 1457 O O . ASP B 1 56 ? 14.93 -22.906 -4.578 1 97.12 56 ASP B O 1
ATOM 1461 N N . HIS B 1 57 ? 13.047 -23.062 -5.777 1 96.81 57 HIS B N 1
ATOM 1462 C CA . HIS B 1 57 ? 13.641 -23.516 -7.027 1 96.81 57 HIS B CA 1
ATOM 1463 C C . HIS B 1 57 ? 12.93 -22.906 -8.234 1 96.81 57 HIS B C 1
ATOM 1465 O O . HIS B 1 57 ? 12.508 -23.625 -9.133 1 96.81 57 HIS B O 1
ATOM 1471 N N . ILE B 1 58 ? 12.852 -21.625 -8.258 1 98.25 58 ILE B N 1
ATOM 1472 C CA . ILE B 1 58 ? 12.039 -20.891 -9.219 1 98.25 58 ILE B CA 1
ATOM 1473 C C . ILE B 1 58 ? 12.539 -21.156 -10.633 1 98.25 58 ILE B C 1
ATOM 1475 O O . ILE B 1 58 ? 11.758 -21.125 -11.586 1 98.25 58 ILE B O 1
ATOM 1479 N N . GLU B 1 59 ? 13.852 -21.5 -10.797 1 97.38 59 GLU B N 1
ATOM 1480 C CA . GLU B 1 59 ? 14.453 -21.781 -12.094 1 97.38 59 GLU B CA 1
ATOM 1481 C C . GLU B 1 59 ? 13.859 -23.031 -12.727 1 97.38 59 GLU B C 1
ATOM 1483 O O . GLU B 1 59 ? 13.953 -23.219 -13.938 1 97.38 59 GLU B O 1
ATOM 1488 N N . LYS B 1 60 ? 13.227 -23.906 -11.977 1 97.94 60 LYS B N 1
ATOM 1489 C CA . LYS B 1 60 ? 12.672 -25.156 -12.477 1 97.94 60 LYS B CA 1
ATOM 1490 C C . LYS B 1 60 ? 11.211 -24.984 -12.906 1 97.94 60 LYS B C 1
ATOM 1492 O O . LYS B 1 60 ? 10.656 -25.844 -13.594 1 97.94 60 LYS B O 1
ATOM 1497 N N . VAL B 1 61 ? 10.594 -23.891 -12.539 1 98.69 61 VAL B N 1
ATOM 1498 C CA . VAL B 1 61 ? 9.156 -23.703 -12.672 1 98.69 61 VAL B CA 1
ATOM 1499 C C . VAL B 1 61 ? 8.773 -23.672 -14.148 1 98.69 61 VAL B C 1
ATOM 1501 O O . VAL B 1 61 ? 7.754 -24.234 -14.555 1 98.69 61 VAL B O 1
ATOM 1504 N N . PRO B 1 62 ? 9.586 -23.047 -15.039 1 98.56 62 PRO B N 1
ATOM 1505 C CA . PRO B 1 62 ? 9.203 -23.016 -16.453 1 98.56 62 PRO B CA 1
ATOM 1506 C C . PRO B 1 62 ? 9.062 -24.422 -17.047 1 98.56 62 PRO B C 1
ATOM 1508 O O . PRO B 1 62 ? 8.258 -24.625 -17.953 1 98.56 62 PRO B O 1
ATOM 1511 N N . ALA B 1 63 ? 9.781 -25.406 -16.547 1 98.25 63 ALA B N 1
ATOM 1512 C CA . ALA B 1 63 ? 9.75 -26.766 -17.094 1 98.25 63 ALA B CA 1
ATOM 1513 C C . ALA B 1 63 ? 8.492 -27.5 -16.625 1 98.25 63 ALA B C 1
ATOM 1515 O O . ALA B 1 63 ? 8.008 -28.406 -17.328 1 98.25 63 ALA B O 1
ATOM 1516 N N . VAL B 1 64 ? 7.922 -27.156 -15.531 1 97.81 64 VAL B N 1
ATOM 1517 C CA . VAL B 1 64 ? 6.867 -27.984 -14.945 1 97.81 64 VAL B CA 1
ATOM 1518 C C . VAL B 1 64 ? 5.562 -27.203 -14.891 1 97.81 64 VAL B C 1
ATOM 1520 O O . VAL B 1 64 ? 4.477 -27.781 -14.875 1 97.81 64 VAL B O 1
ATOM 1523 N N . GLY B 1 65 ? 5.602 -25.891 -14.766 1 98.69 65 GLY B N 1
ATOM 1524 C CA . GLY B 1 65 ? 4.434 -25.062 -14.562 1 98.69 65 GLY B CA 1
ATOM 1525 C C . GLY B 1 65 ? 4.062 -24.891 -13.102 1 98.69 65 GLY B C 1
ATOM 1526 O O . GLY B 1 65 ? 4.883 -25.141 -12.219 1 98.69 65 GLY B O 1
ATOM 1527 N N . CYS B 1 66 ? 2.873 -24.375 -12.852 1 98.62 66 CYS B N 1
ATOM 1528 C CA . CYS B 1 66 ? 2.387 -24.203 -11.484 1 98.62 66 CYS B CA 1
ATOM 1529 C C . CYS B 1 66 ? 0.875 -24.391 -11.422 1 98.62 66 CYS B C 1
ATOM 1531 O O . CYS B 1 66 ? 0.185 -24.266 -12.438 1 98.62 66 CYS B O 1
ATOM 1533 N N . ASP B 1 67 ? 0.434 -24.75 -10.234 1 98.62 67 ASP B N 1
ATOM 1534 C CA . ASP B 1 67 ? -0.989 -24.984 -10 1 98.62 67 ASP B CA 1
ATOM 1535 C C . ASP B 1 67 ? -1.556 -23.969 -9.008 1 98.62 67 ASP B C 1
ATOM 1537 O O . ASP B 1 67 ? -0.919 -23.656 -8 1 98.62 67 ASP B O 1
ATOM 1541 N N . LEU B 1 68 ? -2.684 -23.469 -9.305 1 98.75 68 LEU B N 1
ATOM 1542 C CA . LEU B 1 68 ? -3.402 -22.547 -8.43 1 98.75 68 LEU B CA 1
ATOM 1543 C C . LEU B 1 68 ? -4.91 -22.656 -8.641 1 98.75 68 LEU B C 1
ATOM 1545 O O . LEU B 1 68 ? -5.383 -22.656 -9.781 1 98.75 68 LEU B O 1
ATOM 1549 N N . GLU B 1 69 ? -5.621 -22.812 -7.586 1 98.5 69 GLU B N 1
ATOM 1550 C CA . GLU B 1 69 ? -7.078 -22.938 -7.605 1 98.5 69 GLU B CA 1
ATOM 1551 C C . GLU B 1 69 ? -7.512 -24.125 -8.469 1 98.5 69 GLU B C 1
ATOM 1553 O O . GLU B 1 69 ? -8.5 -24.047 -9.203 1 98.5 69 GLU B O 1
ATOM 1558 N N . GLY B 1 70 ? -6.742 -25.125 -8.461 1 98.06 70 GLY B N 1
ATOM 1559 C CA . GLY B 1 70 ? -7.059 -26.344 -9.188 1 98.06 70 GLY B CA 1
ATOM 1560 C C . GLY B 1 70 ? -6.777 -26.234 -10.672 1 98.06 70 GLY B C 1
ATOM 1561 O O . GLY B 1 70 ? -7.191 -27.109 -11.445 1 98.06 70 GLY B O 1
ATOM 1562 N N . VAL B 1 71 ? -6.156 -25.234 -11.141 1 98.12 71 VAL B N 1
ATOM 1563 C CA . VAL B 1 71 ? -5.855 -24.984 -12.547 1 98.12 71 VAL B CA 1
ATOM 1564 C C . VAL B 1 71 ? -4.348 -25.047 -12.773 1 98.12 71 VAL B C 1
ATOM 1566 O O . VAL B 1 71 ? -3.572 -24.5 -11.984 1 98.12 71 VAL B O 1
ATOM 1569 N N . HIS B 1 72 ? -3.93 -25.734 -13.805 1 98.69 72 HIS B N 1
ATOM 1570 C CA . HIS B 1 72 ? -2.521 -25.781 -14.18 1 98.69 72 HIS B CA 1
ATOM 1571 C C . HIS B 1 72 ? -2.174 -24.672 -15.164 1 98.69 72 HIS B C 1
ATOM 1573 O O . HIS B 1 72 ? -2.867 -24.484 -16.172 1 98.69 72 HIS B O 1
ATOM 1579 N N . TYR B 1 73 ? -1.179 -23.984 -14.891 1 98.75 73 TYR B N 1
ATOM 1580 C CA . TYR B 1 73 ? -0.672 -22.906 -15.742 1 98.75 73 TYR B CA 1
ATOM 1581 C C . TYR B 1 73 ? 0.69 -23.266 -16.328 1 98.75 73 TYR B C 1
ATOM 1583 O O . TYR B 1 73 ? 1.538 -23.828 -15.625 1 98.75 73 TYR B O 1
ATOM 1591 N N . ILE B 1 74 ? 0.841 -22.938 -17.578 1 98.62 74 ILE B N 1
ATOM 1592 C CA . ILE B 1 74 ? 2.182 -22.938 -18.156 1 98.62 74 ILE B CA 1
ATOM 1593 C C . ILE B 1 74 ? 2.941 -21.688 -17.688 1 98.62 74 ILE B C 1
ATOM 1595 O O . ILE B 1 74 ? 2.363 -20.609 -17.578 1 98.62 74 ILE B O 1
ATOM 1599 N N . VAL B 1 75 ? 4.227 -21.844 -17.438 1 98.69 75 VAL B N 1
ATOM 1600 C CA . VAL B 1 75 ? 5.078 -20.719 -17.047 1 98.69 75 VAL B CA 1
ATOM 1601 C C . VAL B 1 75 ? 6.18 -20.516 -18.078 1 98.69 75 VAL B C 1
ATOM 1603 O O . VAL B 1 75 ? 7.223 -21.172 -18.031 1 98.69 75 VAL B O 1
ATOM 1606 N N . PRO B 1 76 ? 5.883 -19.594 -19 1 96.81 76 PRO B N 1
ATOM 1607 C CA . PRO B 1 76 ? 6.855 -19.438 -20.078 1 96.81 76 PRO B CA 1
ATOM 1608 C C . PRO B 1 76 ? 8.227 -18.984 -19.594 1 96.81 76 PRO B C 1
ATOM 1610 O O . PRO B 1 76 ? 9.25 -19.359 -20.172 1 96.81 76 PRO B O 1
ATOM 1613 N N . ARG B 1 77 ? 8.258 -18.141 -18.516 1 94.94 77 ARG B N 1
ATOM 1614 C CA . ARG B 1 77 ? 9.5 -17.672 -17.922 1 94.94 77 ARG B CA 1
ATOM 1615 C C . ARG B 1 77 ? 9.266 -17.156 -16.5 1 94.94 77 ARG B C 1
ATOM 1617 O O . ARG B 1 77 ? 8.125 -16.906 -16.109 1 94.94 77 ARG B O 1
ATOM 1624 N N . THR B 1 78 ? 10.414 -17.125 -15.766 1 97.88 78 THR B N 1
ATOM 1625 C CA . THR B 1 78 ? 10.414 -16.516 -14.438 1 97.88 78 THR B CA 1
ATOM 1626 C C . THR B 1 78 ? 11.453 -15.406 -14.352 1 97.88 78 THR B C 1
ATOM 1628 O O . THR B 1 78 ? 12.352 -15.32 -15.195 1 97.88 78 THR B O 1
ATOM 1631 N N . GLU B 1 79 ? 11.203 -14.406 -13.492 1 95.69 79 GLU B N 1
ATOM 1632 C CA . GLU B 1 79 ? 12.234 -13.477 -13.039 1 95.69 79 GLU B CA 1
ATOM 1633 C C . GLU B 1 79 ? 12.703 -13.812 -11.625 1 95.69 79 GLU B C 1
ATOM 1635 O O . GLU B 1 79 ? 12.336 -14.859 -11.078 1 95.69 79 GLU B O 1
ATOM 1640 N N . GLN B 1 80 ? 13.555 -13.047 -11.055 1 92.75 80 GLN B N 1
ATOM 1641 C CA . GLN B 1 80 ? 14.133 -13.359 -9.758 1 92.75 80 GLN B CA 1
ATOM 1642 C C . GLN B 1 80 ? 13.047 -13.602 -8.711 1 92.75 80 GLN B C 1
ATOM 1644 O O . GLN B 1 80 ? 13.125 -14.57 -7.945 1 92.75 80 GLN B O 1
ATOM 1649 N N . ASN B 1 81 ? 12.023 -12.844 -8.672 1 97.81 81 ASN B N 1
ATOM 1650 C CA . ASN B 1 81 ? 10.992 -13.016 -7.645 1 97.81 81 ASN B CA 1
ATOM 1651 C C . ASN B 1 81 ? 9.594 -12.977 -8.242 1 97.81 81 ASN B C 1
ATOM 1653 O O . ASN B 1 81 ? 8.633 -12.609 -7.566 1 97.81 81 ASN B O 1
ATOM 1657 N N . LEU B 1 82 ? 9.523 -13.289 -9.555 1 98.69 82 LEU B N 1
ATOM 1658 C CA . LEU B 1 82 ? 8.234 -13.156 -10.234 1 98.69 82 LEU B CA 1
ATOM 1659 C C . LEU B 1 82 ? 7.922 -14.406 -11.055 1 98.69 82 LEU B C 1
ATOM 1661 O O . LEU B 1 82 ? 8.75 -14.852 -11.852 1 98.69 82 LEU B O 1
ATOM 1665 N N . ILE B 1 83 ? 6.777 -15 -10.828 1 98.75 83 ILE B N 1
ATOM 1666 C CA . ILE B 1 83 ? 6.242 -16.094 -11.633 1 98.75 83 ILE B CA 1
ATOM 1667 C C . ILE B 1 83 ? 5.07 -15.586 -12.469 1 98.75 83 ILE B C 1
ATOM 1669 O O . ILE B 1 83 ? 4.137 -14.984 -11.945 1 98.75 83 ILE B O 1
ATOM 1673 N N . PHE B 1 84 ? 5.176 -15.703 -13.75 1 98.25 84 PHE B N 1
ATOM 1674 C CA . PHE B 1 84 ? 4.105 -15.422 -14.703 1 98.25 84 PHE B CA 1
ATOM 1675 C C . PHE B 1 84 ? 3.549 -16.703 -15.289 1 98.25 84 PHE B C 1
ATOM 1677 O O . PHE B 1 84 ? 4.281 -17.469 -15.922 1 98.25 84 PHE B O 1
ATOM 1684 N N . GLY B 1 85 ? 2.283 -17.016 -15.031 1 98.44 85 GLY B N 1
ATOM 1685 C CA . GLY B 1 85 ? 1.622 -18.188 -15.578 1 98.44 85 GLY B CA 1
ATOM 1686 C C . GLY B 1 85 ? 0.529 -17.844 -16.578 1 98.44 85 GLY B C 1
ATOM 1687 O O . GLY B 1 85 ? -0.163 -16.828 -16.422 1 98.44 85 GLY B O 1
ATOM 1688 N N . LYS B 1 86 ? 0.377 -18.75 -17.5 1 97.81 86 LYS B N 1
ATOM 1689 C CA . LYS B 1 86 ? -0.624 -18.531 -18.531 1 97.81 86 LYS B CA 1
ATOM 1690 C C . LYS B 1 86 ? -1.424 -19.797 -18.812 1 97.81 86 LYS B C 1
ATOM 1692 O O . LYS B 1 86 ? -0.889 -20.906 -18.719 1 97.81 86 LYS B O 1
ATOM 1697 N N . ARG B 1 87 ? -2.701 -19.672 -19.125 1 97.56 87 ARG B N 1
ATOM 1698 C CA . ARG B 1 87 ? -3.617 -20.688 -19.625 1 97.56 87 ARG B CA 1
ATOM 1699 C C . ARG B 1 87 ? -4.723 -20.078 -20.469 1 97.56 87 ARG B C 1
ATOM 1701 O O . ARG B 1 87 ? -5.594 -19.375 -19.953 1 97.56 87 ARG B O 1
ATOM 1708 N N . ASP B 1 88 ? -4.652 -20.375 -21.766 1 95.06 88 ASP B N 1
ATOM 1709 C CA . ASP B 1 88 ? -5.637 -19.812 -22.672 1 95.06 88 ASP B CA 1
ATOM 1710 C C . ASP B 1 88 ? -5.684 -18.297 -22.578 1 95.06 88 ASP B C 1
ATOM 1712 O O . ASP B 1 88 ? -4.684 -17.609 -22.828 1 95.06 88 ASP B O 1
ATOM 1716 N N . LYS B 1 89 ? -6.797 -17.719 -22.188 1 95.12 89 LYS B N 1
ATOM 1717 C CA . LYS B 1 89 ? -6.941 -16.266 -22.109 1 95.12 89 LYS B CA 1
ATOM 1718 C C . LYS B 1 89 ? -6.875 -15.797 -20.656 1 95.12 89 LYS B C 1
ATOM 1720 O O . LYS B 1 89 ? -7.391 -14.727 -20.328 1 95.12 89 LYS B O 1
ATOM 1725 N N . THR B 1 90 ? -6.348 -16.688 -19.828 1 97.5 90 THR B N 1
ATOM 1726 C CA . THR B 1 90 ? -6.195 -16.344 -18.406 1 97.5 90 THR B CA 1
ATOM 1727 C C . THR B 1 90 ? -4.738 -16.469 -17.984 1 97.5 90 THR B C 1
ATOM 1729 O O . THR B 1 90 ? -3.912 -17.016 -18.719 1 97.5 90 THR B O 1
ATOM 1732 N N . GLY B 1 91 ? -4.434 -15.828 -16.844 1 98.25 91 GLY B N 1
ATOM 1733 C CA . GLY B 1 91 ? -3.08 -15.938 -16.328 1 98.25 91 GLY B CA 1
ATOM 1734 C C . GLY B 1 91 ? -2.969 -15.508 -14.867 1 98.25 91 GLY B C 1
ATOM 1735 O O . GLY B 1 91 ? -3.963 -15.117 -14.258 1 98.25 91 GLY B O 1
ATOM 1736 N N . ILE B 1 92 ? -1.713 -15.68 -14.328 1 98.62 92 ILE B N 1
ATOM 1737 C CA . ILE B 1 92 ? -1.399 -15.242 -12.969 1 98.62 92 ILE B CA 1
ATOM 1738 C C . ILE B 1 92 ? -0.054 -14.523 -12.961 1 98.62 92 ILE B C 1
ATOM 1740 O O . ILE B 1 92 ? 0.811 -14.797 -13.797 1 98.62 92 ILE B O 1
ATOM 1744 N N . PHE B 1 93 ? 0.051 -13.547 -12.133 1 98.69 93 PHE B N 1
ATOM 1745 C CA . PHE B 1 93 ? 1.324 -12.992 -11.68 1 98.69 93 PHE B CA 1
ATOM 1746 C C . PHE B 1 93 ? 1.49 -13.164 -10.18 1 98.69 93 PHE B C 1
ATOM 1748 O O . PHE B 1 93 ? 0.578 -12.859 -9.406 1 98.69 93 PHE B O 1
ATOM 1755 N N . ALA B 1 94 ? 2.59 -13.703 -9.789 1 98.88 94 ALA B N 1
ATOM 1756 C CA . ALA B 1 94 ? 2.918 -13.867 -8.375 1 98.88 94 ALA B CA 1
ATOM 1757 C C . ALA B 1 94 ? 4.305 -13.305 -8.062 1 98.88 94 ALA B C 1
ATOM 1759 O O . ALA B 1 94 ? 5.305 -13.766 -8.617 1 98.88 94 ALA B O 1
ATOM 1760 N N . ALA B 1 95 ? 4.367 -12.32 -7.215 1 98.88 95 ALA B N 1
ATOM 1761 C CA . ALA B 1 95 ? 5.621 -11.664 -6.848 1 98.88 95 ALA B CA 1
ATOM 1762 C C . ALA B 1 95 ? 5.977 -11.938 -5.391 1 98.88 95 ALA B C 1
ATOM 1764 O O . ALA B 1 95 ? 5.148 -11.734 -4.496 1 98.88 95 ALA B O 1
ATOM 1765 N N . LYS B 1 96 ? 7.152 -12.375 -5.199 1 98.81 96 LYS B N 1
ATOM 1766 C CA . LYS B 1 96 ? 7.633 -12.688 -3.857 1 98.81 96 LYS B CA 1
ATOM 1767 C C . LYS B 1 96 ? 8.352 -11.492 -3.238 1 98.81 96 LYS B C 1
ATOM 1769 O O . LYS B 1 96 ? 9.125 -10.812 -3.908 1 98.81 96 LYS B O 1
ATOM 1774 N N . THR B 1 97 ? 8.07 -11.156 -2.029 1 98.38 97 THR B N 1
ATOM 1775 C CA . THR B 1 97 ? 8.859 -10.273 -1.172 1 98.38 97 THR B CA 1
ATOM 1776 C C . THR B 1 97 ? 9.594 -11.078 -0.106 1 98.38 97 THR B C 1
ATOM 1778 O O . THR B 1 97 ? 9.711 -12.297 -0.207 1 98.38 97 THR B O 1
ATOM 1781 N N . LYS B 1 98 ? 10.148 -10.406 0.902 1 97.5 98 LYS B N 1
ATOM 1782 C CA . LYS B 1 98 ? 10.859 -11.102 1.968 1 97.5 98 LYS B CA 1
ATOM 1783 C C . LYS B 1 98 ? 9.914 -11.969 2.791 1 97.5 98 LYS B C 1
ATOM 1785 O O . LYS B 1 98 ? 10.266 -13.086 3.174 1 97.5 98 LYS B O 1
ATOM 1790 N N . SER B 1 99 ? 8.664 -11.414 3 1 97.38 99 SER B N 1
ATOM 1791 C CA . SER B 1 99 ? 7.809 -12.078 3.977 1 97.38 99 SER B CA 1
ATOM 1792 C C . SER B 1 99 ? 6.484 -12.508 3.35 1 97.38 99 SER B C 1
ATOM 1794 O O . SER B 1 99 ? 5.633 -13.094 4.023 1 97.38 99 SER B O 1
ATOM 1796 N N . ALA B 1 100 ? 6.266 -12.188 2.059 1 98.19 100 ALA B N 1
ATOM 1797 C CA . ALA B 1 100 ? 4.953 -12.445 1.47 1 98.19 100 ALA B CA 1
ATOM 1798 C C . ALA B 1 100 ? 5.078 -12.781 -0.014 1 98.19 100 ALA B C 1
ATOM 1800 O O . ALA B 1 100 ? 6.133 -12.578 -0.618 1 98.19 100 ALA B O 1
ATOM 1801 N N . VAL B 1 101 ? 4.043 -13.367 -0.548 1 98.88 101 VAL B N 1
ATOM 1802 C CA . VAL B 1 101 ? 3.826 -13.516 -1.983 1 98.88 101 VAL B CA 1
ATOM 1803 C C . VAL B 1 101 ? 2.506 -12.859 -2.377 1 98.88 101 VAL B C 1
ATOM 1805 O O . VAL B 1 101 ? 1.463 -13.133 -1.78 1 98.88 101 VAL B O 1
ATOM 1808 N N . LEU B 1 102 ? 2.531 -11.969 -3.352 1 98.81 102 LEU B N 1
ATOM 1809 C CA . LEU B 1 102 ? 1.352 -11.352 -3.949 1 98.81 102 LEU B CA 1
ATOM 1810 C C . LEU B 1 102 ? 0.894 -12.133 -5.176 1 98.81 102 LEU B C 1
ATOM 1812 O O . LEU B 1 102 ? 1.691 -12.406 -6.078 1 98.81 102 LEU B O 1
ATOM 1816 N N . ILE B 1 103 ? -0.321 -12.469 -5.227 1 98.88 103 ILE B N 1
ATOM 1817 C CA . ILE B 1 103 ? -0.838 -13.266 -6.328 1 98.88 103 ILE B CA 1
ATOM 1818 C C . ILE B 1 103 ? -2.031 -12.562 -6.965 1 98.88 103 ILE B C 1
ATOM 1820 O O . ILE B 1 103 ? -2.977 -12.18 -6.273 1 98.88 103 ILE B O 1
ATOM 1824 N N . ALA B 1 104 ? -2.008 -12.359 -8.242 1 98.81 104 ALA B N 1
ATOM 1825 C CA . ALA B 1 104 ? -3.131 -11.828 -9.016 1 98.81 104 ALA B CA 1
ATOM 1826 C C . ALA B 1 104 ? -3.498 -12.773 -10.164 1 98.81 104 ALA B C 1
ATOM 1828 O O . ALA B 1 104 ? -2.633 -13.164 -10.945 1 98.81 104 ALA B O 1
ATOM 1829 N N . CYS B 1 105 ? -4.719 -13.141 -10.227 1 98.75 105 CYS B N 1
ATOM 1830 C CA . CYS B 1 105 ? -5.281 -13.859 -11.367 1 98.75 105 CYS B CA 1
ATOM 1831 C C . CYS B 1 105 ? -5.984 -12.898 -12.32 1 98.75 105 CYS B C 1
ATOM 1833 O O . CYS B 1 105 ? -6.777 -12.055 -11.891 1 98.75 105 CYS B O 1
ATOM 1835 N N . TYR B 1 106 ? -5.66 -13 -13.609 1 98.44 106 TYR B N 1
ATOM 1836 C CA . TYR B 1 106 ? -6.234 -12.031 -14.531 1 98.44 106 TYR B CA 1
ATOM 1837 C C . TYR B 1 106 ? -6.809 -12.719 -15.758 1 98.44 106 TYR B C 1
ATOM 1839 O O . TYR B 1 106 ? -6.547 -13.898 -15.992 1 98.44 106 TYR B O 1
ATOM 1847 N N . LYS B 1 107 ? -7.633 -12.031 -16.438 1 97.69 107 LYS B N 1
ATOM 1848 C CA . LYS B 1 107 ? -8.211 -12.453 -17.703 1 97.69 107 LYS B CA 1
ATOM 1849 C C . LYS B 1 107 ? -8.055 -11.367 -18.766 1 97.69 107 LYS B C 1
ATOM 1851 O O . LYS B 1 107 ? -8.086 -10.18 -18.453 1 97.69 107 LYS B O 1
ATOM 1856 N N . GLY B 1 108 ? -7.855 -11.844 -19.984 1 94.31 108 GLY B N 1
ATOM 1857 C CA . GLY B 1 108 ? -7.863 -10.914 -21.109 1 94.31 108 GLY B CA 1
ATOM 1858 C C . GLY B 1 108 ? -6.469 -10.508 -21.562 1 94.31 108 GLY B C 1
ATOM 1859 O O . GLY B 1 108 ? -5.508 -11.25 -21.359 1 94.31 108 GLY B O 1
ATOM 1860 N N . GLU B 1 109 ? -6.332 -9.422 -22.297 1 91.19 109 GLU B N 1
ATOM 1861 C CA . GLU B 1 109 ? -5.105 -9.062 -23 1 91.19 109 GLU B CA 1
ATOM 1862 C C . GLU B 1 109 ? -4.336 -7.977 -22.25 1 91.19 109 GLU B C 1
ATOM 1864 O O . GLU B 1 109 ? -3.424 -7.355 -22.797 1 91.19 109 GLU B O 1
ATOM 1869 N N . ASN B 1 110 ? -4.551 -7.77 -21.062 1 91.5 110 ASN B N 1
ATOM 1870 C CA . ASN B 1 110 ? -3.922 -6.68 -20.328 1 91.5 110 ASN B CA 1
ATOM 1871 C C . ASN B 1 110 ? -2.889 -7.203 -19.328 1 91.5 110 ASN B C 1
ATOM 1873 O O . ASN B 1 110 ? -2.779 -6.691 -18.219 1 91.5 110 ASN B O 1
ATOM 1877 N N . ALA B 1 111 ? -2.205 -8.188 -19.734 1 95 111 ALA B N 1
ATOM 1878 C CA . ALA B 1 111 ? -1.215 -8.82 -18.875 1 95 111 ALA B CA 1
ATOM 1879 C C . ALA B 1 111 ? -0.174 -7.812 -18.406 1 95 111 ALA B C 1
ATOM 1881 O O . ALA B 1 111 ? 0.268 -7.863 -17.25 1 95 111 ALA B O 1
ATOM 1882 N N . ALA B 1 112 ? 0.237 -6.926 -19.281 1 95.19 112 ALA B N 1
ATOM 1883 C CA . ALA B 1 112 ? 1.261 -5.945 -18.938 1 95.19 112 ALA B CA 1
ATOM 1884 C C . ALA B 1 112 ? 0.803 -5.055 -17.781 1 95.19 112 ALA B C 1
ATOM 1886 O O . ALA B 1 112 ? 1.578 -4.762 -16.859 1 95.19 112 ALA B O 1
ATOM 1887 N N . GLU B 1 113 ? -0.416 -4.621 -17.859 1 96.44 113 GLU B N 1
ATOM 1888 C CA . GLU B 1 113 ? -0.992 -3.785 -16.812 1 96.44 113 GLU B CA 1
ATOM 1889 C C . GLU B 1 113 ? -1.042 -4.527 -15.477 1 96.44 113 GLU B C 1
ATOM 1891 O O . GLU B 1 113 ? -0.759 -3.949 -14.422 1 96.44 113 GLU B O 1
ATOM 1896 N N . VAL B 1 114 ? -1.374 -5.754 -15.508 1 97.38 114 VAL B N 1
ATOM 1897 C CA . VAL B 1 114 ? -1.468 -6.586 -14.312 1 97.38 114 VAL B CA 1
ATOM 1898 C C . VAL B 1 114 ? -0.081 -6.77 -13.695 1 97.38 114 VAL B C 1
ATOM 1900 O O . VAL B 1 114 ? 0.091 -6.633 -12.484 1 97.38 114 VAL B O 1
ATOM 1903 N N . ARG B 1 115 ? 0.862 -7.02 -14.531 1 97.06 115 ARG B N 1
ATOM 1904 C CA . ARG B 1 115 ? 2.236 -7.176 -14.07 1 97.06 115 ARG B CA 1
ATOM 1905 C C . ARG B 1 115 ? 2.705 -5.938 -13.312 1 97.06 115 ARG B C 1
ATOM 1907 O O . ARG B 1 115 ? 3.25 -6.043 -12.211 1 97.06 115 ARG B O 1
ATOM 1914 N N . VAL B 1 116 ? 2.492 -4.805 -13.922 1 97.12 116 VAL B N 1
ATOM 1915 C CA . VAL B 1 116 ? 2.928 -3.535 -13.352 1 97.12 116 VAL B CA 1
ATOM 1916 C C . VAL B 1 116 ? 2.275 -3.336 -11.984 1 97.12 116 VAL B C 1
ATOM 1918 O O . VAL B 1 116 ? 2.945 -2.953 -11.023 1 97.12 116 VAL B O 1
ATOM 1921 N N . ALA B 1 117 ? 0.966 -3.621 -11.859 1 97.44 117 ALA B N 1
ATOM 1922 C CA . ALA B 1 117 ? 0.238 -3.455 -10.602 1 97.44 117 ALA B CA 1
ATOM 1923 C C . ALA B 1 117 ? 0.831 -4.336 -9.508 1 97.44 117 ALA B C 1
ATOM 1925 O O . ALA B 1 117 ? 1.062 -3.871 -8.391 1 97.44 117 ALA B O 1
ATOM 1926 N N . VAL B 1 118 ? 1.121 -5.566 -9.812 1 98.06 118 VAL B N 1
ATOM 1927 C CA . VAL B 1 118 ? 1.648 -6.523 -8.844 1 98.06 118 VAL B CA 1
ATOM 1928 C C . VAL B 1 118 ? 3.059 -6.109 -8.43 1 98.06 118 VAL B C 1
ATOM 1930 O O . VAL B 1 118 ? 3.393 -6.133 -7.242 1 98.06 118 VAL 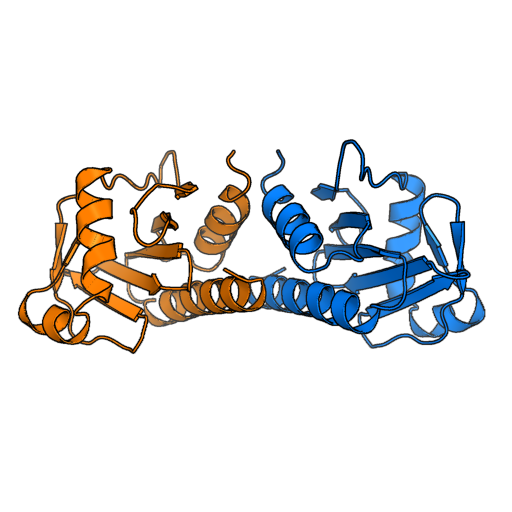B O 1
ATOM 1933 N N . GLU B 1 119 ? 3.824 -5.664 -9.344 1 97.62 119 GLU B N 1
ATOM 1934 C CA . GLU B 1 119 ? 5.207 -5.289 -9.062 1 97.62 119 GLU B CA 1
ATOM 1935 C C . GLU B 1 119 ? 5.27 -4.012 -8.227 1 97.62 119 GLU B C 1
ATOM 1937 O O . GLU B 1 119 ? 6.133 -3.875 -7.359 1 97.62 119 GLU B O 1
ATOM 1942 N N . LYS B 1 120 ? 4.441 -3.08 -8.555 1 97.25 120 LYS B N 1
ATOM 1943 C CA . LYS B 1 120 ? 4.402 -1.848 -7.773 1 97.25 120 LYS B CA 1
ATOM 1944 C C . LYS B 1 120 ? 4.074 -2.135 -6.309 1 97.25 120 LYS B C 1
ATOM 1946 O O . LYS B 1 120 ? 4.738 -1.62 -5.406 1 97.25 120 LYS B O 1
ATOM 1951 N N . LEU B 1 121 ? 3.092 -2.957 -6.039 1 97.75 121 LEU B N 1
ATOM 1952 C CA . LEU B 1 121 ? 2.73 -3.301 -4.672 1 97.75 121 LEU B CA 1
ATOM 1953 C C . LEU B 1 121 ? 3.842 -4.102 -3.998 1 97.75 121 LEU B C 1
ATOM 1955 O O . LEU B 1 121 ? 4.16 -3.867 -2.83 1 97.75 121 LEU B O 1
ATOM 1959 N N . ALA B 1 122 ? 4.434 -5.02 -4.734 1 98.06 122 ALA B N 1
ATOM 1960 C CA . ALA B 1 122 ? 5.539 -5.797 -4.184 1 98.06 122 ALA B CA 1
ATOM 1961 C C . ALA B 1 122 ? 6.691 -4.887 -3.76 1 98.06 122 ALA B C 1
ATOM 1963 O O . ALA B 1 122 ? 7.227 -5.023 -2.658 1 98.06 122 ALA B O 1
ATOM 1964 N N . GLN B 1 123 ? 7.004 -3.977 -4.605 1 97.25 123 GLN B N 1
ATOM 1965 C CA . GLN B 1 123 ? 8.094 -3.053 -4.305 1 97.25 123 GLN B CA 1
ATOM 1966 C C . GLN B 1 123 ? 7.773 -2.203 -3.078 1 97.25 123 GLN B C 1
ATOM 1968 O O . GLN B 1 123 ? 8.633 -1.994 -2.219 1 97.25 123 GLN B O 1
ATOM 1973 N N . TYR B 1 124 ? 6.598 -1.762 -3.045 1 96.88 124 TYR B N 1
ATOM 1974 C CA . TYR B 1 124 ? 6.172 -0.975 -1.894 1 96.88 124 TYR B CA 1
ATOM 1975 C C . TYR B 1 124 ? 6.297 -1.781 -0.606 1 96.88 124 TYR B C 1
ATOM 1977 O O . TYR B 1 124 ? 6.805 -1.28 0.401 1 96.88 124 TYR B O 1
ATOM 1985 N N . LEU B 1 125 ? 5.82 -3.004 -0.616 1 96.5 125 LEU B N 1
ATOM 1986 C CA . LEU B 1 125 ? 5.879 -3.844 0.576 1 96.5 125 LEU B CA 1
ATOM 1987 C C . LEU B 1 125 ? 7.324 -4.145 0.96 1 96.5 125 LEU B C 1
ATOM 1989 O O . LEU B 1 125 ? 7.672 -4.121 2.143 1 96.5 125 LEU B O 1
ATOM 1993 N N . MET B 1 126 ? 8.133 -4.324 -0.039 1 96.5 126 MET B N 1
ATOM 1994 C CA . MET B 1 126 ? 9.547 -4.535 0.245 1 96.5 126 MET B CA 1
ATOM 1995 C C . MET B 1 126 ? 10.164 -3.303 0.899 1 96.5 126 MET B C 1
ATOM 1997 O O . MET B 1 126 ? 10.875 -3.414 1.901 1 96.5 126 MET B O 1
ATOM 2001 N N . ASP B 1 127 ? 9.859 -2.182 0.334 1 94.38 127 ASP B N 1
ATOM 2002 C CA . ASP B 1 127 ? 10.367 -0.925 0.875 1 94.38 127 ASP B CA 1
ATOM 2003 C C . ASP B 1 127 ? 9.852 -0.687 2.291 1 94.38 127 ASP B C 1
ATOM 2005 O O . ASP B 1 127 ? 10.461 0.058 3.062 1 94.38 127 ASP B O 1
ATOM 2009 N N . SER B 1 128 ? 8.766 -1.283 2.648 1 92.12 128 SER B N 1
ATOM 2010 C CA . SER B 1 128 ? 8.133 -1.12 3.955 1 92.12 128 SER B CA 1
ATOM 2011 C C . SER B 1 128 ? 8.586 -2.207 4.926 1 92.12 128 SER B C 1
ATOM 2013 O O . SER B 1 128 ? 8.062 -2.307 6.039 1 92.12 128 SER B O 1
ATOM 2015 N N . GLY B 1 129 ? 9.422 -3.121 4.469 1 92.06 129 GLY B N 1
ATOM 2016 C CA . GLY B 1 129 ? 10.031 -4.078 5.379 1 92.06 129 GLY B CA 1
ATOM 2017 C C . GLY B 1 129 ? 9.438 -5.469 5.273 1 92.06 129 GLY B C 1
ATOM 2018 O O . GLY B 1 129 ? 9.672 -6.32 6.133 1 92.06 129 GLY B O 1
ATOM 2019 N N . TYR B 1 130 ? 8.648 -5.609 4.234 1 94 130 TYR B N 1
ATOM 2020 C CA . TYR B 1 130 ? 8.047 -6.918 4.016 1 94 130 TYR B CA 1
ATOM 2021 C C . TYR B 1 130 ? 8.773 -7.68 2.918 1 94 130 TYR B C 1
ATOM 2023 O O . TYR B 1 130 ? 9.305 -7.078 1.981 1 94 130 TYR B O 1
#

Organism: Brugia malayi (NCBI:txid6279)

pLDDT: mean 96.49, std 5.38, range [50.72, 98.88]